Protein AF-A0A7X9F8E3-F1 (afdb_monomer_lite)

Foldseek 3Di:
DEFAWAAFFCDQPPHGQWDQAFPPPRDIHGHHCLQTESEEDEQDEFEAAKDDDPVDPPGMTWQYEYHQHHQNYHAEQYEYEQINEENYEYGAHAHEHENYEYEAYQAEPYEYEGLYAYEYEHYEYDHAQEHYDPVAHEPYDYAYYPQLDPGPPGAAYEYEDYEYHDHAPAPPGRGDPRHAEHEEAESVHQYEYYQYEDEGGQEYYEQDPPHHPSLVCVVVVSHYYYNYHYYHYVYHYDYHPNPDCPDD

Secondary structure (DSSP, 8-state):
-EEE--S--S-BBTBTTBEE-TTTT--EE--S-TT----EEEEEEEES--EE-TTSTT-EE-SEEEEEE-TTSEEEEEEEES-SS-SEEEEEE---EEEEEEES-SS-SEEEETT---EEEEEEEE--TT---TT---SEEE-S-TT---PSSP---EEEEEEEE-S-SSTT----TT--EEEEE-TT---EEES-EEES-SEEEEE--SSSSHHHHHHTTSS-EES-EEES-SEEEE-TT-S-----

Sequence (248 aa):
MVICGNAPTNKHDNGAGVGIAEGGIGSVYGGNNPSDNSGILQYVRIEFPGIPLTATANSEINGLTLYSVGSATTIDHIQVSYSGDDSFEWFGGNVNAKYLVAFRGWDDDFDTDNGFTGKVQFFVSLRDPAIADQSQSNGFESDNDADGSTLTPVTAPIFCNGTIMGPLVNPSTTINSLYRRAIHIRRGSRLSVYNSLFAGWPVGLDIDGQKGDSPFQATANELQIENCVVAGMTTNFSTAYMTDAEAW

Structure (mmCIF, N/CA/C/O backbone):
data_AF-A0A7X9F8E3-F1
#
_entry.id   AF-A0A7X9F8E3-F1
#
loop_
_atom_site.group_PDB
_atom_site.id
_atom_site.type_symbol
_atom_site.label_atom_id
_atom_site.label_alt_id
_atom_site.label_comp_id
_atom_site.label_asym_id
_atom_site.label_entity_id
_atom_site.label_seq_id
_atom_site.pdbx_PDB_ins_code
_atom_site.Cartn_x
_atom_site.Cartn_y
_atom_site.Cartn_z
_atom_site.occupancy
_atom_site.B_iso_or_equiv
_atom_site.auth_seq_id
_atom_site.auth_comp_id
_atom_site.auth_asym_id
_atom_site.auth_atom_id
_atom_site.pdbx_PDB_model_num
ATOM 1 N N . MET A 1 1 ? 7.437 -10.912 2.872 1.00 92.12 1 MET A N 1
ATOM 2 C CA . MET A 1 1 ? 7.757 -11.497 1.543 1.00 92.12 1 MET A CA 1
ATOM 3 C C . MET A 1 1 ? 8.032 -10.349 0.606 1.00 92.12 1 MET A C 1
ATOM 5 O O . MET A 1 1 ? 7.265 -9.400 0.633 1.00 92.12 1 MET A O 1
ATOM 9 N N . VAL A 1 2 ? 9.092 -10.431 -0.198 1.00 96.25 2 VAL A N 1
ATOM 10 C CA . VAL A 1 2 ? 9.559 -9.287 -0.991 1.00 96.25 2 VAL A CA 1
ATOM 11 C C . VAL A 1 2 ? 9.695 -9.658 -2.459 1.00 96.25 2 VAL A C 1
ATOM 13 O O . VAL A 1 2 ? 10.225 -10.722 -2.783 1.00 96.25 2 VAL A O 1
ATOM 16 N N . ILE A 1 3 ? 9.216 -8.773 -3.331 1.00 98.00 3 ILE A N 1
ATOM 17 C CA . ILE A 1 3 ? 9.357 -8.874 -4.784 1.00 98.00 3 ILE A CA 1
ATOM 18 C C . ILE A 1 3 ? 9.970 -7.566 -5.290 1.00 98.00 3 ILE A C 1
ATOM 20 O O . ILE A 1 3 ? 9.411 -6.496 -5.064 1.00 98.00 3 ILE A O 1
ATOM 24 N N . CYS A 1 4 ? 11.106 -7.663 -5.981 1.00 98.12 4 CYS A N 1
ATOM 25 C CA . CYS A 1 4 ? 11.751 -6.537 -6.654 1.00 98.12 4 CYS A CA 1
ATOM 26 C C . CYS A 1 4 ? 11.570 -6.675 -8.168 1.00 98.12 4 CYS A C 1
ATOM 28 O O . CYS A 1 4 ? 11.917 -7.710 -8.741 1.00 98.12 4 CYS A O 1
ATOM 30 N N . GLY A 1 5 ? 11.034 -5.636 -8.799 1.00 98.31 5 GLY A N 1
ATOM 31 C CA . GLY A 1 5 ? 10.791 -5.553 -10.233 1.00 98.31 5 GLY A CA 1
ATOM 32 C C . GLY A 1 5 ? 11.545 -4.408 -10.910 1.00 98.31 5 GLY A C 1
ATOM 33 O O . GLY A 1 5 ? 12.358 -3.700 -10.309 1.00 98.31 5 GLY A O 1
ATOM 34 N N . ASN A 1 6 ? 11.258 -4.246 -12.200 1.00 98.44 6 ASN A N 1
ATOM 35 C CA . ASN A 1 6 ? 11.939 -3.316 -13.112 1.00 98.44 6 ASN A CA 1
ATOM 36 C C . ASN A 1 6 ? 11.027 -2.170 -13.615 1.00 98.44 6 ASN A C 1
ATOM 38 O O . ASN A 1 6 ? 11.299 -1.541 -14.645 1.00 98.44 6 ASN A O 1
ATOM 42 N N . ALA A 1 7 ? 9.909 -1.921 -12.929 1.00 98.75 7 ALA A N 1
ATOM 43 C CA . ALA A 1 7 ? 9.003 -0.822 -13.245 1.00 98.75 7 ALA A CA 1
ATOM 44 C C . ALA A 1 7 ? 9.483 0.522 -12.655 1.00 98.75 7 ALA A C 1
ATOM 46 O O . ALA A 1 7 ? 10.286 0.542 -11.719 1.00 98.75 7 ALA A O 1
ATOM 47 N N . PRO A 1 8 ? 9.008 1.663 -13.187 1.00 98.69 8 PRO A N 1
ATOM 48 C CA . PRO A 1 8 ? 9.447 2.982 -12.733 1.00 98.69 8 PRO A CA 1
ATOM 49 C C . PRO A 1 8 ? 9.175 3.263 -11.252 1.00 98.69 8 PRO A C 1
ATOM 51 O O . PRO A 1 8 ? 8.150 2.862 -10.714 1.00 98.69 8 PRO A O 1
ATOM 54 N N . THR A 1 9 ? 10.080 4.005 -10.624 1.00 98.75 9 THR A N 1
ATOM 55 C CA . THR A 1 9 ? 9.975 4.584 -9.275 1.00 98.75 9 THR A CA 1
ATOM 56 C C . THR A 1 9 ? 10.604 5.976 -9.313 1.00 98.75 9 THR A C 1
ATOM 58 O O . THR A 1 9 ? 11.417 6.252 -10.200 1.00 98.75 9 THR A O 1
ATOM 61 N N . ASN A 1 10 ? 10.239 6.861 -8.390 1.00 98.06 10 ASN A N 1
ATOM 62 C CA . ASN A 1 10 ? 10.931 8.142 -8.204 1.00 98.06 10 ASN A CA 1
ATOM 63 C C . ASN A 1 10 ? 12.100 8.058 -7.200 1.00 98.06 10 ASN A C 1
ATOM 65 O O . ASN A 1 10 ? 12.789 9.057 -6.962 1.00 98.06 10 ASN A O 1
ATOM 69 N N . LYS A 1 11 ? 12.367 6.864 -6.654 1.00 97.19 11 LYS A N 1
ATOM 70 C CA . LYS A 1 11 ? 13.511 6.601 -5.784 1.00 97.19 11 LYS A CA 1
ATOM 71 C C . LYS A 1 11 ? 14.828 6.846 -6.518 1.00 97.19 11 LYS A C 1
ATOM 73 O O . LYS A 1 11 ? 14.929 6.699 -7.739 1.00 97.19 11 LYS A O 1
ATOM 78 N N . HIS A 1 12 ? 15.844 7.247 -5.766 1.00 95.75 12 HIS A N 1
ATOM 79 C CA . HIS A 1 12 ? 17.123 7.667 -6.329 1.00 95.75 12 HIS A CA 1
ATOM 80 C C . HIS A 1 12 ? 18.311 7.363 -5.407 1.00 95.75 12 HIS A C 1
ATOM 82 O O . HIS A 1 12 ? 19.247 8.155 -5.297 1.00 95.75 12 HIS A O 1
ATOM 88 N N . ASP A 1 13 ? 18.292 6.194 -4.763 1.00 95.38 13 ASP A N 1
ATOM 89 C CA . ASP A 1 13 ? 19.360 5.755 -3.856 1.00 95.38 13 ASP A CA 1
ATOM 90 C C . ASP A 1 13 ? 20.652 5.410 -4.619 1.00 95.38 13 ASP A C 1
ATOM 92 O O . ASP A 1 13 ? 21.755 5.620 -4.117 1.00 95.38 13 ASP A O 1
ATOM 96 N N . ASN A 1 14 ? 20.527 4.898 -5.851 1.00 95.00 14 ASN A N 1
ATOM 97 C CA . ASN A 1 14 ? 21.656 4.517 -6.708 1.00 95.00 14 ASN A CA 1
ATOM 98 C C . ASN A 1 14 ? 21.510 5.083 -8.134 1.00 95.00 14 ASN A C 1
ATOM 100 O O . ASN A 1 14 ? 21.654 4.377 -9.134 1.00 95.00 14 ASN A O 1
ATOM 104 N N . GLY A 1 15 ? 21.200 6.378 -8.215 1.00 95.00 15 GLY A N 1
ATOM 105 C CA . GLY A 1 15 ? 20.888 7.077 -9.463 1.00 95.00 15 GLY A CA 1
ATOM 106 C C . GLY A 1 15 ? 19.383 7.207 -9.705 1.00 95.00 15 GLY A C 1
ATOM 107 O O . GLY A 1 15 ? 18.576 6.567 -9.043 1.00 95.00 15 GLY A O 1
ATOM 108 N N . ALA A 1 16 ? 18.996 8.079 -10.638 1.00 95.81 16 ALA A N 1
ATOM 109 C CA . ALA A 1 16 ? 17.591 8.411 -10.873 1.00 95.81 16 ALA A CA 1
ATOM 110 C C . ALA A 1 16 ? 16.759 7.180 -11.283 1.00 95.81 16 ALA A C 1
ATOM 112 O O . ALA A 1 16 ? 17.094 6.508 -12.260 1.00 95.81 16 ALA A O 1
ATOM 113 N N . GLY A 1 17 ? 15.664 6.926 -10.562 1.00 97.19 17 GLY A N 1
ATOM 114 C CA . GLY A 1 17 ? 14.753 5.805 -10.808 1.00 97.19 17 GLY A CA 1
ATOM 115 C C . GLY A 1 17 ? 15.272 4.449 -10.327 1.00 97.19 17 GLY A C 1
ATOM 116 O O . GLY A 1 17 ? 14.765 3.420 -10.773 1.00 97.19 17 GLY A O 1
ATOM 117 N N . VAL A 1 18 ? 16.290 4.441 -9.460 1.00 97.81 18 VAL A N 1
ATOM 118 C CA . VAL A 1 18 ? 16.922 3.232 -8.924 1.00 97.81 18 VAL A CA 1
ATOM 119 C C . VAL A 1 18 ? 16.944 3.300 -7.400 1.00 97.81 18 VAL A C 1
ATOM 121 O O . VAL A 1 18 ? 17.597 4.168 -6.813 1.00 97.81 18 VAL A O 1
ATOM 124 N N . GLY A 1 19 ? 16.245 2.363 -6.764 1.00 97.44 19 GLY A N 1
ATOM 125 C CA . GLY A 1 19 ? 16.193 2.217 -5.312 1.00 97.44 19 GLY A CA 1
ATOM 126 C C . GLY A 1 19 ? 16.984 1.012 -4.807 1.00 97.44 19 GLY A C 1
ATOM 127 O O . GLY A 1 19 ? 17.328 0.100 -5.567 1.00 97.44 19 GLY A O 1
ATOM 128 N N . ILE A 1 20 ? 17.270 1.010 -3.507 1.00 96.75 20 ILE A N 1
ATOM 129 C CA . ILE A 1 20 ? 17.846 -0.132 -2.790 1.00 96.75 20 ILE A CA 1
ATOM 130 C C . ILE A 1 20 ? 16.817 -0.594 -1.760 1.00 96.75 20 ILE A C 1
ATOM 132 O O . ILE A 1 20 ? 16.411 0.185 -0.905 1.00 96.75 20 ILE A O 1
ATOM 136 N N . ALA A 1 21 ? 16.377 -1.849 -1.859 1.00 95.12 21 ALA A N 1
ATOM 137 C CA . ALA A 1 21 ? 15.387 -2.415 -0.949 1.00 95.12 21 ALA A CA 1
ATOM 138 C C . ALA A 1 21 ? 15.910 -2.387 0.493 1.00 95.12 21 ALA A C 1
ATOM 140 O O . ALA A 1 21 ? 17.026 -2.855 0.767 1.00 95.12 21 ALA A O 1
ATOM 141 N N . GLU A 1 22 ? 15.097 -1.839 1.390 1.00 91.81 22 GLU A N 1
ATOM 142 C CA . GLU A 1 22 ? 15.418 -1.688 2.805 1.00 91.81 22 GLU A CA 1
ATOM 143 C C . GLU A 1 22 ? 15.237 -3.005 3.579 1.00 91.81 22 GLU A C 1
ATOM 145 O O . GLU A 1 22 ? 15.310 -4.089 2.992 1.00 91.81 22 GLU A O 1
ATOM 150 N N . GLY A 1 23 ? 15.168 -2.962 4.911 1.00 88.12 23 GLY A N 1
ATOM 151 C CA . GLY A 1 23 ? 15.067 -4.175 5.725 1.00 88.12 23 GLY A CA 1
ATOM 152 C C . GLY A 1 23 ? 16.300 -5.078 5.649 1.00 88.12 23 GLY A C 1
ATOM 153 O O . GLY A 1 23 ? 16.220 -6.283 5.883 1.00 88.12 23 GLY A O 1
ATOM 154 N N . GLY A 1 24 ? 17.464 -4.519 5.293 1.00 88.19 24 GLY A N 1
ATOM 155 C CA . GLY A 1 24 ? 18.711 -5.275 5.133 1.00 88.19 24 GLY A CA 1
ATOM 156 C C . GLY A 1 24 ? 18.739 -6.187 3.900 1.00 88.19 24 GLY A C 1
ATOM 157 O O . GLY A 1 24 ? 19.641 -7.018 3.780 1.00 88.19 24 GLY A O 1
ATOM 158 N N . ILE A 1 25 ? 17.779 -6.039 2.981 1.00 92.06 25 ILE A N 1
ATOM 159 C CA . ILE A 1 25 ? 17.652 -6.856 1.767 1.00 92.06 25 ILE A CA 1
ATOM 160 C C . ILE A 1 25 ? 18.701 -6.450 0.730 1.00 92.06 25 ILE A C 1
ATOM 162 O O . ILE A 1 25 ? 19.300 -7.311 0.083 1.00 92.06 25 ILE A O 1
ATOM 166 N N . GLY A 1 26 ? 18.917 -5.142 0.550 1.00 92.88 26 GLY A N 1
ATOM 167 C CA . GLY A 1 26 ? 19.978 -4.589 -0.296 1.00 92.88 26 GLY A CA 1
ATOM 168 C C . GLY A 1 26 ? 19.827 -4.872 -1.794 1.00 92.88 26 GLY A C 1
ATOM 169 O O . GLY A 1 26 ? 20.758 -4.628 -2.562 1.00 92.88 26 GLY A O 1
ATOM 170 N N . SER A 1 27 ? 18.681 -5.405 -2.225 1.00 95.75 27 SER A N 1
ATOM 171 C CA . SER A 1 27 ? 18.406 -5.674 -3.637 1.00 95.75 27 SER A CA 1
ATOM 172 C C . SER A 1 27 ? 18.128 -4.371 -4.375 1.00 95.75 27 SER A C 1
ATOM 174 O O . SER A 1 27 ? 17.365 -3.534 -3.902 1.00 95.75 27 SER A O 1
ATOM 176 N N . VAL A 1 28 ? 18.737 -4.202 -5.545 1.00 97.62 28 VAL A N 1
ATOM 177 C CA . VAL A 1 28 ? 18.465 -3.051 -6.411 1.00 97.62 28 VAL A CA 1
ATOM 178 C C . VAL A 1 28 ? 17.136 -3.270 -7.131 1.00 97.62 28 VAL A C 1
ATOM 180 O O . VAL A 1 28 ? 16.903 -4.350 -7.677 1.00 97.62 28 VAL A O 1
ATOM 183 N N . TYR A 1 29 ? 16.289 -2.245 -7.147 1.00 98.38 29 TYR A N 1
ATOM 184 C CA . TYR A 1 29 ? 15.006 -2.235 -7.846 1.00 98.38 29 TYR A CA 1
ATOM 185 C C . TYR A 1 29 ? 14.827 -0.942 -8.644 1.00 98.38 29 TYR A C 1
ATOM 187 O O . TYR A 1 29 ? 15.583 0.020 -8.481 1.00 98.38 29 TYR A O 1
ATOM 195 N N . GLY A 1 30 ? 13.802 -0.916 -9.492 1.00 98.06 30 GLY A N 1
ATOM 196 C CA . GLY A 1 30 ? 13.510 0.236 -10.336 1.00 98.06 30 GLY A CA 1
ATOM 197 C C . GLY A 1 30 ? 14.078 0.092 -11.739 1.00 98.06 30 GLY A C 1
ATOM 198 O O . GLY A 1 30 ? 14.979 -0.704 -12.005 1.00 98.06 30 GLY A O 1
ATOM 199 N N . GLY A 1 31 ? 13.488 0.840 -12.663 1.00 97.19 31 GLY A N 1
ATOM 200 C CA . GLY A 1 31 ? 13.832 0.781 -14.070 1.00 97.19 31 GLY A CA 1
ATOM 201 C C . GLY A 1 31 ? 12.816 1.496 -14.939 1.00 97.19 31 GLY A C 1
ATOM 202 O O . GLY A 1 31 ? 12.117 2.406 -14.503 1.00 97.19 31 GLY A O 1
ATOM 203 N N . ASN A 1 32 ? 12.743 1.104 -16.205 1.00 97.31 32 ASN A N 1
ATOM 204 C CA . ASN A 1 32 ? 11.928 1.781 -17.212 1.00 97.31 32 ASN A CA 1
ATOM 205 C C . ASN A 1 32 ? 10.885 0.868 -17.870 1.00 97.31 32 ASN A C 1
ATOM 207 O O . ASN A 1 32 ? 10.320 1.244 -18.898 1.00 97.31 32 ASN A O 1
ATOM 211 N N . ASN A 1 33 ? 10.622 -0.315 -17.304 1.00 98.50 33 ASN A N 1
ATOM 212 C CA . ASN A 1 33 ? 9.671 -1.275 -17.855 1.00 98.50 33 ASN A CA 1
ATOM 213 C C . ASN A 1 33 ? 8.366 -1.308 -17.033 1.00 98.50 33 ASN A C 1
ATOM 215 O O . ASN A 1 33 ? 8.216 -2.159 -16.157 1.00 98.50 33 ASN A O 1
ATOM 219 N N . PRO A 1 34 ? 7.369 -0.452 -17.327 1.00 98.62 34 PRO A N 1
ATOM 220 C CA . PRO A 1 34 ? 6.069 -0.493 -16.645 1.00 98.62 34 PRO A CA 1
ATOM 221 C C . PRO A 1 34 ? 5.285 -1.796 -16.896 1.00 98.62 34 PRO A C 1
ATOM 223 O O . PRO A 1 34 ? 4.278 -2.058 -16.238 1.00 98.62 34 PRO A O 1
ATOM 226 N N . SER A 1 35 ? 5.710 -2.616 -17.859 1.00 98.62 35 SER A N 1
ATOM 227 C CA . SER A 1 35 ? 5.170 -3.951 -18.136 1.00 98.62 35 SER A CA 1
ATOM 228 C C . SER A 1 35 ? 6.078 -5.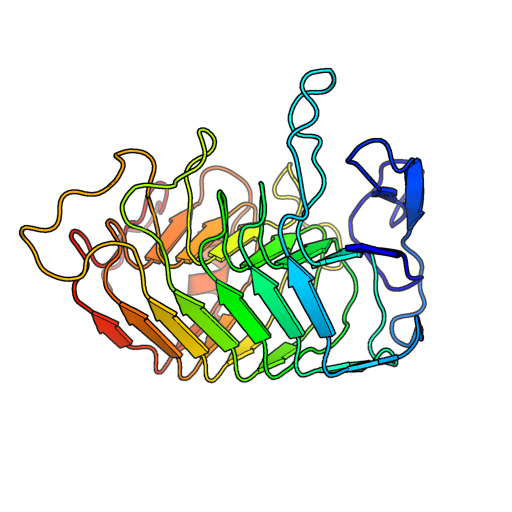073 -17.623 1.00 98.62 35 SER A C 1
ATOM 230 O O . SER A 1 35 ? 6.023 -6.187 -18.140 1.00 98.62 35 SER A O 1
ATOM 232 N N . ASP A 1 36 ? 6.936 -4.793 -16.636 1.00 98.62 36 ASP A N 1
ATOM 233 C CA . ASP A 1 36 ? 7.714 -5.832 -15.965 1.00 98.62 36 ASP A CA 1
ATOM 234 C C . ASP A 1 36 ? 6.793 -6.930 -15.410 1.00 98.62 36 ASP A C 1
ATOM 236 O O . ASP A 1 36 ? 5.703 -6.653 -14.898 1.00 98.62 36 ASP A O 1
ATOM 240 N N . ASN A 1 37 ? 7.221 -8.181 -15.567 1.00 98.50 37 ASN A N 1
ATOM 241 C CA . ASN A 1 37 ? 6.501 -9.351 -15.085 1.00 98.50 37 ASN A CA 1
ATOM 242 C C . ASN A 1 37 ? 7.374 -10.072 -14.063 1.00 98.50 37 ASN A C 1
ATOM 244 O O . ASN A 1 37 ? 8.237 -10.875 -14.419 1.00 98.50 37 ASN A O 1
ATOM 248 N N . SER A 1 38 ? 7.110 -9.800 -12.792 1.00 98.19 38 SER A N 1
ATOM 249 C CA . SER A 1 38 ? 7.791 -10.415 -11.658 1.00 98.19 38 SER A CA 1
ATOM 250 C C . SER A 1 38 ? 7.139 -11.744 -11.232 1.00 98.19 38 SER A C 1
ATOM 252 O O . SER A 1 38 ? 7.519 -12.323 -10.217 1.00 98.19 38 SER A O 1
ATOM 254 N N . GLY A 1 39 ? 6.172 -12.255 -12.008 1.00 98.44 39 GLY A N 1
ATOM 255 C CA . GLY A 1 39 ? 5.538 -13.558 -11.820 1.00 98.44 39 GLY A CA 1
ATOM 256 C C . GLY A 1 39 ? 4.061 -13.501 -11.424 1.00 98.44 39 GLY A C 1
ATOM 257 O O . GLY A 1 39 ? 3.327 -12.555 -11.717 1.00 98.44 39 GLY A O 1
ATOM 258 N N . ILE A 1 40 ? 3.609 -14.580 -10.786 1.00 98.69 40 ILE A N 1
ATOM 259 C CA . ILE A 1 40 ? 2.231 -14.759 -10.323 1.00 98.69 40 ILE A CA 1
ATOM 260 C C . ILE A 1 40 ? 2.274 -15.139 -8.850 1.00 98.69 40 ILE A C 1
ATOM 262 O O . ILE A 1 40 ? 2.872 -16.150 -8.482 1.00 98.69 40 ILE A O 1
ATOM 266 N N . LEU A 1 41 ? 1.585 -14.356 -8.030 1.00 98.56 41 LEU A N 1
ATOM 267 C CA . LEU A 1 41 ? 1.306 -14.656 -6.641 1.00 98.56 41 LEU A CA 1
ATOM 268 C C . LEU A 1 41 ? -0.211 -14.702 -6.471 1.00 98.56 41 LEU A C 1
ATOM 270 O O . LEU A 1 41 ? -0.882 -13.672 -6.568 1.00 98.56 41 LEU A O 1
ATOM 274 N N . GLN A 1 42 ? -0.747 -15.905 -6.261 1.00 98.50 42 GLN A N 1
ATOM 275 C CA . GLN A 1 42 ? -2.184 -16.097 -6.130 1.00 98.50 42 GLN A CA 1
ATOM 276 C C . GLN A 1 42 ? -2.543 -17.111 -5.045 1.00 98.50 42 GLN A C 1
ATOM 278 O O . GLN A 1 42 ? -1.903 -18.158 -4.962 1.00 98.50 42 GLN A O 1
ATOM 283 N N . TYR A 1 43 ? -3.572 -16.816 -4.244 1.00 98.50 43 TYR A N 1
ATOM 284 C CA . TYR A 1 43 ? -4.044 -17.673 -3.144 1.00 98.50 43 TYR A CA 1
ATOM 285 C C . TYR A 1 43 ? -2.955 -17.965 -2.102 1.00 98.50 43 TYR A C 1
ATOM 287 O O . TYR A 1 43 ? -2.697 -19.117 -1.748 1.00 98.50 43 TYR A O 1
ATOM 295 N N . VAL A 1 44 ? -2.308 -16.910 -1.605 1.00 98.62 44 VAL A N 1
ATOM 296 C CA . VAL A 1 44 ? -1.203 -17.018 -0.642 1.00 98.62 44 VAL A CA 1
ATOM 297 C C . VAL A 1 44 ? -1.578 -16.371 0.685 1.00 98.62 44 VAL A C 1
ATOM 299 O O . VAL A 1 44 ? -2.128 -15.272 0.724 1.00 98.62 44 VAL A O 1
ATOM 302 N N . ARG A 1 45 ? -1.232 -17.053 1.781 1.00 98.44 45 ARG A N 1
ATOM 303 C CA . ARG A 1 45 ? -1.284 -16.509 3.138 1.00 98.44 45 ARG A CA 1
ATOM 304 C C . ARG A 1 45 ? 0.136 -16.263 3.643 1.00 98.44 45 ARG A C 1
ATOM 306 O O . ARG A 1 45 ? 0.964 -17.170 3.610 1.00 98.44 45 ARG A O 1
ATOM 313 N N . ILE A 1 46 ? 0.394 -15.051 4.112 1.00 98.56 46 ILE A N 1
ATOM 314 C CA . ILE A 1 46 ? 1.664 -14.599 4.676 1.00 98.56 46 ILE A CA 1
ATOM 315 C C . ILE A 1 46 ? 1.387 -14.288 6.148 1.00 98.56 46 ILE A C 1
ATOM 317 O O . ILE A 1 46 ? 0.607 -13.389 6.447 1.00 98.56 46 ILE A O 1
ATOM 321 N N . GLU A 1 47 ? 1.968 -15.053 7.070 1.00 97.75 47 GLU A N 1
ATOM 322 C CA . GLU A 1 47 ? 1.699 -14.908 8.508 1.00 97.75 47 GLU A CA 1
ATOM 323 C C . GLU A 1 47 ? 2.969 -14.660 9.295 1.00 97.75 47 GLU A C 1
ATOM 325 O O . GLU A 1 47 ? 4.001 -15.269 9.009 1.00 97.75 47 GLU A O 1
ATOM 330 N N . PHE A 1 48 ? 2.858 -13.787 10.296 1.00 96.25 48 PHE A N 1
ATOM 331 C CA . PHE A 1 48 ? 3.982 -13.341 11.113 1.00 96.25 48 PHE A CA 1
ATOM 332 C C . PHE A 1 48 ? 5.177 -12.811 10.287 1.00 96.25 48 PHE A C 1
ATOM 334 O O . PHE A 1 48 ? 6.321 -13.109 10.646 1.00 96.25 48 PHE A O 1
ATOM 341 N N . PRO A 1 49 ? 4.963 -12.101 9.151 1.00 95.38 49 PRO A N 1
ATOM 342 C CA . PRO A 1 49 ? 6.061 -11.443 8.461 1.00 95.38 49 PRO A CA 1
ATOM 343 C C . PRO A 1 49 ? 6.474 -10.176 9.213 1.00 95.38 49 PRO A C 1
ATOM 345 O O . PRO A 1 49 ? 5.765 -9.721 10.099 1.00 95.38 49 PRO A O 1
ATOM 348 N N . GLY A 1 50 ? 7.579 -9.590 8.780 1.00 88.62 50 GLY A N 1
ATOM 349 C CA . GLY A 1 50 ? 7.952 -8.226 9.107 1.00 88.62 50 GLY A CA 1
ATOM 350 C C . GLY A 1 50 ? 8.529 -7.984 10.498 1.00 88.62 50 GLY A C 1
ATOM 351 O O . GLY A 1 50 ? 8.214 -8.686 11.462 1.00 88.62 50 GLY A O 1
ATOM 352 N N . ILE A 1 51 ? 9.474 -7.046 10.554 1.00 85.38 51 ILE A N 1
ATOM 353 C CA . ILE A 1 51 ? 10.143 -6.596 11.777 1.00 85.38 51 ILE A CA 1
ATOM 354 C C . ILE A 1 51 ? 10.899 -5.281 11.505 1.00 85.38 51 ILE A C 1
ATOM 356 O O . ILE A 1 51 ? 11.657 -5.226 10.527 1.00 85.38 51 ILE A O 1
ATOM 360 N N . PRO A 1 52 ? 10.813 -4.278 12.396 1.00 79.00 52 PRO A N 1
ATOM 361 C CA . PRO A 1 52 ? 11.671 -3.101 12.323 1.00 79.00 52 PRO A CA 1
ATOM 362 C C . PRO A 1 52 ? 13.130 -3.489 12.578 1.00 79.00 52 PRO A C 1
ATOM 364 O O . PRO A 1 52 ? 13.457 -4.194 13.548 1.00 79.00 52 PRO A O 1
ATOM 367 N N . LEU A 1 53 ? 14.059 -2.996 11.756 1.00 78.00 53 LEU A N 1
ATOM 368 C CA . LEU A 1 53 ? 15.480 -3.200 12.015 1.00 78.00 53 LEU A CA 1
ATOM 369 C C . LEU A 1 53 ? 16.000 -2.179 13.021 1.00 78.00 53 LEU A C 1
ATOM 371 O O . LEU A 1 53 ? 16.328 -1.042 12.707 1.00 78.00 53 LEU A O 1
ATOM 375 N N . THR A 1 54 ? 16.231 -2.636 14.248 1.00 72.94 54 THR A N 1
ATOM 376 C CA . THR A 1 54 ? 16.737 -1.789 15.345 1.00 72.94 54 THR A CA 1
ATOM 377 C C . THR A 1 54 ? 18.125 -1.171 15.105 1.00 72.94 54 THR A C 1
ATOM 379 O O . THR A 1 54 ? 18.536 -0.275 15.842 1.00 72.94 54 THR A O 1
ATOM 382 N N . ALA A 1 55 ? 18.861 -1.631 14.088 1.00 77.00 55 ALA A N 1
ATOM 383 C CA . ALA A 1 55 ? 20.192 -1.135 13.741 1.00 77.00 55 ALA A CA 1
ATOM 384 C C . ALA A 1 55 ? 20.188 -0.007 12.692 1.00 77.00 55 ALA A C 1
ATOM 386 O O . ALA A 1 55 ? 21.231 0.605 12.459 1.00 77.00 55 ALA A O 1
ATOM 387 N N . THR A 1 56 ? 19.066 0.266 12.023 1.00 74.75 56 THR A N 1
ATOM 388 C CA . THR A 1 56 ? 18.955 1.318 11.002 1.00 74.75 56 THR A CA 1
ATOM 389 C C . THR A 1 56 ? 17.591 1.975 11.138 1.00 74.75 56 THR A C 1
ATOM 391 O O . THR A 1 56 ? 16.576 1.316 10.986 1.00 74.75 56 THR A O 1
ATOM 394 N N . ALA A 1 57 ? 17.574 3.264 11.477 1.00 72.56 57 ALA A N 1
ATOM 395 C CA . ALA A 1 57 ? 16.323 3.996 11.651 1.00 72.56 57 ALA A CA 1
ATOM 396 C C . ALA A 1 57 ? 15.519 4.017 10.342 1.00 72.56 57 ALA A C 1
ATOM 398 O O . ALA A 1 57 ? 16.116 4.266 9.294 1.00 72.56 57 ALA A O 1
ATOM 399 N N . ASN A 1 58 ? 14.200 3.813 10.442 1.00 71.62 58 ASN A N 1
ATOM 400 C CA . ASN A 1 58 ? 13.262 3.755 9.313 1.00 71.62 58 ASN A CA 1
ATOM 401 C C . ASN A 1 58 ? 13.724 2.736 8.259 1.00 71.62 58 ASN A C 1
ATOM 403 O O . ASN A 1 58 ? 13.994 3.090 7.115 1.00 71.62 58 ASN A O 1
ATOM 407 N N . SER A 1 59 ? 13.998 1.509 8.698 1.00 79.44 59 SER A N 1
ATOM 408 C CA . SER A 1 59 ? 14.405 0.434 7.803 1.00 79.44 59 SER A CA 1
ATOM 409 C C . SER A 1 59 ? 13.830 -0.868 8.297 1.00 79.44 59 SER A C 1
ATOM 411 O O . SER A 1 59 ? 14.170 -1.338 9.388 1.00 79.44 59 SER A O 1
ATOM 413 N N . GLU A 1 60 ? 12.946 -1.440 7.503 1.00 85.31 60 GLU A N 1
ATOM 414 C CA . GLU A 1 60 ? 12.024 -2.434 8.021 1.00 85.31 60 GLU A CA 1
ATOM 415 C C . GLU A 1 60 ? 11.755 -3.513 6.972 1.00 85.31 60 GLU A C 1
ATOM 417 O O . GLU A 1 60 ? 12.150 -3.418 5.806 1.00 85.31 60 GLU A O 1
ATOM 422 N N . ILE A 1 61 ? 11.176 -4.626 7.408 1.00 87.94 61 ILE A N 1
ATOM 423 C CA . ILE A 1 61 ? 10.629 -5.620 6.487 1.00 87.94 61 ILE A CA 1
ATOM 424 C C . ILE A 1 61 ? 9.128 -5.626 6.712 1.00 87.94 61 ILE A C 1
ATOM 426 O O . ILE A 1 61 ? 8.697 -5.828 7.841 1.00 87.94 61 ILE A O 1
ATOM 430 N N . ASN A 1 62 ? 8.374 -5.553 5.620 1.00 94.56 62 ASN A N 1
ATOM 431 C CA . ASN A 1 62 ? 6.918 -5.544 5.641 1.00 94.56 62 ASN A CA 1
ATOM 432 C C . ASN A 1 62 ? 6.294 -6.913 5.330 1.00 94.56 62 ASN A C 1
ATOM 434 O O . ASN A 1 62 ? 6.969 -7.938 5.119 1.00 94.56 62 ASN A O 1
ATOM 438 N N . GLY A 1 63 ? 4.963 -6.944 5.316 1.00 97.25 63 GLY A N 1
ATOM 439 C CA . GLY A 1 63 ? 4.157 -8.117 5.017 1.00 97.25 63 GLY A CA 1
ATOM 440 C C . GLY A 1 63 ? 4.353 -8.621 3.590 1.00 97.25 63 GLY A C 1
ATOM 441 O O . GLY A 1 63 ? 5.149 -9.537 3.343 1.00 97.25 63 GLY A O 1
ATOM 442 N N . LEU A 1 64 ? 3.612 -8.061 2.638 1.00 98.50 64 LEU A N 1
ATOM 443 C CA . LEU A 1 64 ? 3.922 -8.174 1.213 1.00 98.50 64 LEU A CA 1
ATOM 444 C C . LEU A 1 64 ? 4.514 -6.853 0.721 1.00 98.50 64 LEU A C 1
ATOM 446 O O . LEU A 1 64 ? 3.775 -5.900 0.496 1.00 98.50 64 LEU A O 1
ATOM 450 N N . THR A 1 65 ? 5.826 -6.847 0.498 1.00 97.94 65 THR A N 1
ATOM 451 C CA . THR A 1 65 ? 6.563 -5.680 0.007 1.00 97.94 65 THR A CA 1
ATOM 452 C C . THR A 1 65 ? 6.813 -5.794 -1.491 1.00 97.94 65 THR A C 1
ATOM 454 O O . THR A 1 65 ? 7.366 -6.794 -1.974 1.00 97.94 65 THR A O 1
ATOM 457 N N . LEU A 1 66 ? 6.418 -4.766 -2.234 1.00 98.62 66 LEU A N 1
ATOM 458 C CA . LEU A 1 66 ? 6.461 -4.728 -3.691 1.00 98.62 66 LEU A CA 1
ATOM 459 C C . LEU A 1 66 ? 7.301 -3.533 -4.144 1.00 98.62 66 LEU A C 1
ATOM 461 O O . LEU A 1 66 ? 6.821 -2.408 -4.219 1.00 98.62 66 LEU A O 1
ATOM 465 N N . TYR A 1 67 ? 8.556 -3.794 -4.493 1.00 98.56 67 TYR A N 1
ATOM 466 C CA . TYR A 1 67 ? 9.481 -2.784 -4.996 1.00 98.56 67 TYR A CA 1
ATOM 467 C C . TYR A 1 67 ? 9.452 -2.747 -6.523 1.00 98.56 67 TYR A C 1
ATOM 469 O O . TYR A 1 67 ? 9.889 -3.701 -7.166 1.00 98.56 67 TYR A O 1
ATOM 477 N N . SER A 1 68 ? 8.973 -1.657 -7.127 1.00 98.69 68 SER A N 1
ATOM 478 C CA . SER A 1 68 ? 8.971 -1.445 -8.583 1.00 98.69 68 SER A CA 1
ATOM 479 C C . SER A 1 68 ? 8.386 -2.607 -9.392 1.00 98.69 68 SER A C 1
ATOM 481 O O . SER A 1 68 ? 8.881 -2.962 -10.463 1.00 98.69 68 SER A O 1
ATOM 483 N N . VAL A 1 69 ? 7.316 -3.222 -8.895 1.00 98.88 69 VAL A N 1
ATOM 484 C CA . VAL A 1 69 ? 6.673 -4.358 -9.567 1.00 98.88 69 VAL A CA 1
ATOM 485 C C . VAL A 1 69 ? 5.794 -3.858 -10.716 1.00 98.88 69 VAL A C 1
ATOM 487 O O . VAL A 1 69 ? 5.000 -2.924 -10.557 1.00 98.88 69 VAL A O 1
ATOM 490 N N . GLY A 1 70 ? 5.957 -4.462 -11.895 1.00 98.88 70 GLY A N 1
ATOM 491 C CA . GLY A 1 70 ? 5.285 -4.029 -13.120 1.00 98.88 70 GLY A CA 1
ATOM 492 C C . GLY A 1 70 ? 3.882 -4.595 -13.319 1.00 98.88 70 GLY A C 1
ATOM 493 O O . GLY A 1 70 ? 3.496 -5.621 -12.753 1.00 98.88 70 GLY A O 1
ATOM 494 N N . SER A 1 71 ? 3.122 -3.930 -14.190 1.00 98.88 71 SER A N 1
ATOM 495 C CA . SER A 1 71 ? 1.708 -4.228 -14.479 1.00 98.88 71 SER A CA 1
ATOM 496 C C . SER A 1 71 ? 1.426 -5.593 -15.121 1.00 98.88 71 SER A C 1
ATOM 498 O O . SER A 1 71 ? 0.269 -6.011 -15.152 1.00 98.88 71 SER A O 1
ATOM 500 N N . ALA A 1 72 ? 2.448 -6.296 -15.622 1.00 98.81 72 ALA A N 1
ATOM 501 C CA . ALA A 1 72 ? 2.295 -7.648 -16.164 1.00 98.81 72 ALA A CA 1
ATOM 502 C C . ALA A 1 72 ? 2.375 -8.745 -15.080 1.00 98.81 72 ALA A C 1
ATOM 504 O O . ALA A 1 72 ? 2.125 -9.915 -15.375 1.00 98.81 72 ALA A O 1
ATOM 505 N N . THR A 1 73 ? 2.699 -8.373 -13.839 1.00 98.94 73 THR A N 1
ATOM 506 C CA . THR A 1 73 ? 2.706 -9.257 -12.664 1.00 98.94 73 THR A CA 1
ATOM 507 C C . THR A 1 73 ? 1.282 -9.486 -12.158 1.00 98.94 73 THR A C 1
ATOM 509 O O . THR A 1 73 ? 0.458 -8.572 -12.162 1.00 98.94 73 THR A O 1
ATOM 512 N N . THR A 1 74 ? 0.976 -10.696 -11.685 1.00 98.88 74 THR A N 1
ATOM 513 C CA . THR A 1 74 ? -0.321 -11.006 -11.057 1.00 98.88 74 THR A CA 1
ATOM 514 C C . THR A 1 74 ? -0.187 -11.060 -9.538 1.00 98.88 74 THR A C 1
ATOM 516 O O . THR A 1 74 ? 0.531 -11.919 -9.034 1.00 98.88 74 THR A O 1
ATOM 519 N N . ILE A 1 75 ? -0.919 -10.195 -8.827 1.00 98.88 75 ILE A N 1
ATOM 520 C CA . ILE A 1 75 ? -1.070 -10.209 -7.363 1.00 98.88 75 ILE A CA 1
ATOM 521 C C . ILE A 1 75 ? -2.562 -10.331 -7.034 1.00 98.88 75 ILE A C 1
ATOM 523 O O . ILE A 1 75 ? -3.344 -9.423 -7.325 1.00 98.88 75 ILE A O 1
ATOM 527 N N . ASP A 1 76 ? -2.989 -11.472 -6.496 1.00 98.81 76 ASP A N 1
ATOM 528 C CA . ASP A 1 76 ? -4.418 -11.800 -6.442 1.00 98.81 76 ASP A CA 1
ATOM 529 C C . ASP A 1 76 ? -4.755 -12.784 -5.294 1.00 98.81 76 ASP A C 1
ATOM 531 O O . ASP A 1 76 ? -4.065 -13.776 -5.111 1.00 98.81 76 ASP A O 1
ATOM 535 N N . HIS A 1 77 ? -5.805 -12.557 -4.501 1.00 98.88 77 HIS A N 1
ATOM 536 C CA . HIS A 1 77 ? -6.173 -13.408 -3.348 1.00 98.88 77 HIS A CA 1
ATOM 537 C C . HIS A 1 77 ? -5.019 -13.605 -2.351 1.00 98.88 77 HIS A C 1
ATOM 539 O O . HIS A 1 77 ? -4.550 -14.727 -2.128 1.00 98.88 77 HIS A O 1
ATOM 545 N N . ILE A 1 78 ? -4.556 -12.510 -1.750 1.00 98.88 78 ILE A N 1
ATOM 546 C CA . ILE A 1 78 ? -3.470 -12.532 -0.766 1.00 98.88 78 ILE A CA 1
ATOM 547 C C . ILE A 1 78 ? -4.007 -12.143 0.603 1.00 98.88 78 ILE A C 1
ATOM 549 O O . ILE A 1 78 ? -4.683 -11.128 0.749 1.00 98.88 78 ILE A O 1
ATOM 553 N N . GLN A 1 79 ? -3.659 -12.926 1.617 1.00 98.88 79 GLN A N 1
ATOM 554 C CA . GLN A 1 79 ? -3.884 -12.565 3.009 1.00 98.88 79 GLN A CA 1
ATOM 555 C C . GLN A 1 79 ? -2.547 -12.354 3.708 1.00 98.88 79 GLN A C 1
ATOM 557 O O . GLN A 1 79 ? -1.707 -13.251 3.720 1.00 98.88 79 GLN A O 1
ATOM 562 N N . VAL A 1 80 ? -2.391 -11.201 4.346 1.00 98.88 80 VAL A N 1
ATOM 563 C CA . VAL A 1 80 ? -1.309 -10.913 5.282 1.00 98.88 80 VAL A CA 1
ATOM 564 C C . VAL A 1 80 ? -1.898 -10.884 6.687 1.00 98.88 80 VAL A C 1
ATOM 566 O O . VAL A 1 80 ? -2.967 -10.315 6.919 1.00 98.88 80 VAL A O 1
ATOM 569 N N . SER A 1 81 ? -1.261 -11.564 7.635 1.00 98.44 81 SER A N 1
ATOM 570 C CA . SER A 1 81 ? -1.728 -11.606 9.020 1.00 98.44 81 SER A CA 1
ATOM 571 C C . SER A 1 81 ? -0.590 -11.481 10.011 1.00 98.44 81 SER A C 1
ATOM 573 O O . SER A 1 81 ? 0.454 -12.108 9.836 1.00 98.44 81 SER A O 1
ATOM 575 N N . TYR A 1 82 ? -0.829 -10.727 11.083 1.00 97.25 82 TYR A N 1
ATOM 576 C CA . TYR A 1 82 ? 0.137 -10.558 12.171 1.00 97.25 82 TYR A CA 1
ATOM 577 C C . TYR A 1 82 ? 1.483 -10.008 11.684 1.00 97.25 82 TYR A C 1
ATOM 579 O O . TYR A 1 82 ? 2.525 -10.443 12.170 1.00 97.25 82 TYR A O 1
ATOM 587 N N . SER A 1 83 ? 1.456 -9.117 10.686 1.00 96.88 83 SER A N 1
ATOM 588 C CA . SER A 1 83 ? 2.665 -8.431 10.228 1.00 96.88 83 SER A CA 1
ATOM 589 C C . SER A 1 83 ? 3.253 -7.634 11.387 1.00 96.88 83 SER A C 1
ATOM 591 O O . SER A 1 83 ? 2.513 -6.939 12.078 1.00 96.88 83 SER A O 1
ATOM 593 N N . GLY A 1 84 ? 4.551 -7.777 11.629 1.00 94.94 84 GLY A N 1
ATOM 594 C CA . GLY A 1 84 ? 5.328 -6.988 12.580 1.00 94.94 84 GLY A CA 1
ATOM 595 C C . GLY A 1 84 ? 5.776 -5.651 12.002 1.00 94.94 84 GLY A C 1
ATOM 596 O O . GLY A 1 84 ? 6.796 -5.147 12.450 1.00 94.94 84 GLY A O 1
ATOM 597 N N . ASP A 1 85 ? 5.057 -5.171 10.993 1.00 94.31 85 ASP A N 1
ATOM 598 C CA . ASP A 1 85 ? 5.158 -3.877 10.323 1.00 94.31 85 ASP A CA 1
ATOM 599 C C . ASP A 1 85 ? 3.912 -3.749 9.406 1.00 94.31 85 ASP A C 1
ATOM 601 O O . ASP A 1 85 ? 2.899 -4.423 9.680 1.00 94.31 85 ASP A O 1
ATOM 605 N N . ASP A 1 86 ? 3.957 -3.000 8.307 1.00 97.12 86 ASP A N 1
ATOM 606 C CA . ASP A 1 86 ? 2.856 -2.876 7.352 1.00 97.12 86 ASP A CA 1
ATOM 607 C C . ASP A 1 86 ? 2.412 -4.215 6.775 1.00 97.12 86 ASP A C 1
ATOM 609 O O . ASP A 1 86 ? 3.185 -5.159 6.551 1.00 97.12 86 ASP A O 1
ATOM 613 N N . SER A 1 87 ? 1.116 -4.329 6.493 1.00 98.31 87 SER A N 1
ATOM 614 C CA . SER A 1 87 ? 0.573 -5.540 5.877 1.00 98.31 87 SER A CA 1
ATOM 615 C C . SER A 1 87 ? 0.901 -5.610 4.384 1.00 98.31 87 SER A C 1
ATOM 617 O O . SER A 1 87 ? 1.378 -6.642 3.901 1.00 98.31 87 SER A O 1
ATOM 619 N N . PHE A 1 88 ? 0.665 -4.530 3.648 1.00 98.75 88 PHE A N 1
ATOM 620 C CA . PHE A 1 88 ? 1.001 -4.417 2.234 1.00 98.75 88 PHE A CA 1
ATOM 621 C C . PHE A 1 88 ? 1.673 -3.084 1.980 1.00 98.75 88 PHE A C 1
ATOM 623 O O . PHE A 1 88 ? 1.124 -2.057 2.360 1.00 98.75 88 PHE A O 1
ATOM 630 N N . GLU A 1 89 ? 2.786 -3.116 1.263 1.00 98.25 89 GLU A N 1
ATOM 631 C CA . GLU A 1 89 ? 3.547 -1.910 0.983 1.00 98.25 89 GLU A CA 1
ATOM 632 C C . GLU A 1 89 ? 4.085 -1.928 -0.446 1.00 98.25 89 GLU A C 1
ATOM 634 O O . GLU A 1 89 ? 4.662 -2.922 -0.919 1.00 98.25 89 GLU A O 1
ATOM 639 N N . TRP A 1 90 ? 3.876 -0.819 -1.150 1.00 98.75 90 TRP A N 1
ATOM 640 C CA . TRP A 1 90 ? 4.341 -0.621 -2.516 1.00 98.75 90 TRP A CA 1
ATOM 641 C C . TRP A 1 90 ? 5.348 0.516 -2.581 1.00 98.75 90 TRP A C 1
ATOM 643 O O . TRP A 1 90 ? 4.996 1.667 -2.361 1.00 98.75 90 TRP A O 1
ATOM 653 N N . PHE A 1 91 ? 6.556 0.211 -3.041 1.00 98.44 91 PHE A N 1
ATOM 654 C CA . PHE A 1 91 ? 7.580 1.202 -3.341 1.00 98.44 91 PHE A CA 1
ATOM 655 C C . PHE A 1 91 ? 7.740 1.343 -4.851 1.00 98.44 91 PHE A C 1
ATOM 657 O O . PHE A 1 91 ? 8.446 0.562 -5.498 1.00 98.44 91 PHE A O 1
ATOM 664 N N . GLY A 1 92 ? 7.088 2.342 -5.440 1.00 98.50 92 GLY A N 1
ATOM 665 C CA . GLY A 1 92 ? 7.080 2.527 -6.885 1.00 98.50 92 GLY A CA 1
ATOM 666 C C . GLY A 1 92 ? 6.397 1.387 -7.648 1.00 98.50 92 GLY A C 1
ATOM 667 O O . GLY A 1 92 ? 5.762 0.488 -7.098 1.00 98.50 92 GLY A O 1
ATOM 668 N N . GLY A 1 93 ? 6.526 1.416 -8.971 1.00 98.88 93 GLY A N 1
ATOM 669 C CA . GLY A 1 93 ? 5.897 0.458 -9.870 1.00 98.88 93 GLY A CA 1
ATOM 670 C C . GLY A 1 93 ? 4.426 0.756 -10.152 1.00 98.88 93 GLY A C 1
ATOM 671 O O . GLY A 1 93 ? 3.885 1.820 -9.849 1.00 98.88 93 GLY A O 1
ATOM 672 N N . ASN A 1 94 ? 3.779 -0.189 -10.823 1.00 98.88 94 ASN A N 1
ATOM 673 C CA . ASN A 1 94 ? 2.424 -0.024 -11.352 1.00 98.88 94 ASN A CA 1
ATOM 674 C C . ASN A 1 94 ? 1.669 -1.360 -11.455 1.00 98.88 94 ASN A C 1
ATOM 676 O O . ASN A 1 94 ? 0.792 -1.530 -12.307 1.00 98.88 94 ASN A O 1
ATOM 680 N N . VAL A 1 95 ? 2.028 -2.328 -10.609 1.00 98.94 95 VAL A N 1
ATOM 681 C CA . VAL A 1 95 ? 1.303 -3.594 -10.479 1.00 98.94 95 VAL A CA 1
ATOM 682 C C . VAL A 1 95 ? -0.129 -3.356 -10.007 1.00 98.94 95 VAL A C 1
ATOM 684 O O . VAL A 1 95 ? -0.383 -2.524 -9.138 1.00 98.94 95 VAL A O 1
ATOM 687 N N . ASN A 1 96 ? -1.075 -4.100 -10.578 1.00 98.94 96 ASN A N 1
ATOM 688 C CA . ASN A 1 96 ? -2.443 -4.128 -10.072 1.00 98.94 96 ASN A CA 1
ATOM 689 C C . ASN A 1 96 ? -2.608 -5.298 -9.102 1.00 98.94 96 ASN A C 1
ATOM 691 O O . ASN A 1 96 ? -2.070 -6.380 -9.343 1.00 98.94 96 ASN A O 1
ATOM 695 N N . ALA A 1 97 ? -3.400 -5.102 -8.053 1.00 98.88 97 ALA A N 1
ATOM 696 C CA . ALA A 1 97 ? -3.693 -6.138 -7.072 1.00 98.88 97 ALA A CA 1
ATOM 697 C C . ALA A 1 97 ? -5.197 -6.253 -6.806 1.00 98.88 97 ALA A C 1
ATOM 699 O O . ALA A 1 97 ? -5.941 -5.275 -6.920 1.00 98.88 97 ALA A O 1
ATOM 700 N N . LYS A 1 98 ? -5.667 -7.452 -6.452 1.00 98.88 98 LYS A N 1
ATOM 701 C CA . LYS A 1 98 ? -7.064 -7.640 -6.048 1.00 98.88 98 LYS A CA 1
ATOM 702 C C . LYS A 1 98 ? -7.276 -8.760 -5.039 1.00 98.88 98 LYS A C 1
ATOM 704 O O . LYS A 1 98 ? -6.485 -9.694 -4.972 1.00 98.88 98 LYS A O 1
ATOM 709 N N . TYR A 1 99 ? -8.372 -8.673 -4.290 1.00 98.88 99 TYR A N 1
ATOM 710 C CA . TYR A 1 99 ? -8.730 -9.614 -3.222 1.00 98.88 99 TYR A CA 1
ATOM 711 C C . TYR A 1 99 ? -7.641 -9.697 -2.146 1.00 98.88 99 TYR A C 1
ATOM 713 O O . TYR A 1 99 ? -6.993 -10.726 -1.965 1.00 98.88 99 TYR A O 1
ATOM 721 N N . LEU A 1 100 ? -7.424 -8.581 -1.452 1.00 98.94 100 LEU A N 1
ATOM 722 C CA . LEU A 1 100 ? -6.418 -8.467 -0.395 1.00 98.94 100 LEU A CA 1
ATOM 723 C C . LEU A 1 100 ? -7.060 -8.494 0.995 1.00 98.94 100 LEU A C 1
ATOM 725 O O . LEU A 1 100 ? -8.115 -7.898 1.210 1.00 98.94 100 LEU A O 1
ATOM 729 N N . VAL A 1 101 ? -6.412 -9.165 1.944 1.00 98.94 101 VAL A N 1
ATOM 730 C CA . VAL A 1 101 ? -6.820 -9.205 3.354 1.00 98.94 101 VAL A CA 1
ATOM 731 C C . VAL A 1 101 ? -5.637 -8.787 4.221 1.00 98.94 101 VAL A C 1
ATOM 733 O O . VAL A 1 101 ? -4.647 -9.512 4.280 1.00 98.94 101 VAL A O 1
ATOM 736 N N . ALA A 1 102 ? -5.753 -7.657 4.914 1.00 98.81 102 ALA A N 1
ATOM 737 C CA . ALA A 1 102 ? -4.836 -7.237 5.973 1.00 98.81 102 ALA A CA 1
ATOM 738 C C . ALA A 1 102 ? -5.470 -7.560 7.333 1.00 98.81 102 ALA A C 1
ATOM 740 O O . ALA A 1 102 ? -6.558 -7.083 7.659 1.00 98.81 102 ALA A O 1
ATOM 741 N N . PHE A 1 103 ? -4.851 -8.428 8.129 1.00 98.56 103 PHE A N 1
ATOM 742 C CA . PHE A 1 103 ? -5.459 -8.893 9.375 1.00 98.56 103 PHE A CA 1
ATOM 743 C C . PHE A 1 103 ? -4.514 -8.759 10.562 1.00 98.56 103 PHE A C 1
ATOM 745 O O . PHE A 1 103 ? -3.526 -9.487 10.667 1.00 98.56 103 PHE A O 1
ATOM 752 N N . ARG A 1 104 ? -4.873 -7.877 11.503 1.00 97.19 104 ARG A N 1
ATOM 753 C CA . ARG A 1 104 ? -4.123 -7.653 12.750 1.00 97.19 104 ARG A CA 1
ATOM 754 C C . ARG A 1 104 ? -2.630 -7.380 12.494 1.00 97.19 104 ARG A C 1
ATOM 756 O O . ARG A 1 104 ? -1.792 -7.977 13.166 1.00 97.19 104 ARG A O 1
ATOM 763 N N . GLY A 1 105 ? -2.319 -6.542 11.500 1.00 96.38 105 GLY A N 1
ATOM 764 C CA . GLY A 1 105 ? -0.975 -5.982 11.319 1.00 96.38 105 GLY A CA 1
ATOM 765 C C . GLY A 1 105 ? -0.585 -5.098 12.504 1.00 96.38 105 GLY A C 1
ATOM 766 O O . GLY A 1 105 ? -1.460 -4.665 13.264 1.00 96.38 105 GLY A O 1
ATOM 767 N N . TRP A 1 106 ? 0.714 -4.894 12.700 1.00 95.50 106 TRP A N 1
ATOM 768 C CA . TRP A 1 106 ? 1.223 -4.045 13.767 1.00 95.50 106 TRP A CA 1
ATOM 769 C C . TRP A 1 106 ? 1.181 -2.583 13.358 1.00 95.50 106 TRP A C 1
ATOM 771 O O . TRP A 1 106 ? 0.573 -1.813 14.104 1.00 95.50 106 TRP A O 1
ATOM 781 N N . ASP A 1 107 ? 1.701 -2.258 12.171 1.00 95.62 107 ASP A N 1
ATOM 782 C CA . ASP A 1 107 ? 1.679 -0.902 11.626 1.00 95.62 107 ASP A CA 1
ATOM 783 C C . ASP A 1 107 ? 0.552 -0.686 10.606 1.00 95.62 107 ASP A C 1
ATOM 785 O O . ASP A 1 107 ? -0.589 -1.023 10.948 1.00 95.62 107 ASP A O 1
ATOM 789 N N . ASP A 1 108 ? 0.791 -0.166 9.403 1.00 97.69 108 ASP A N 1
ATOM 790 C CA . ASP A 1 108 ? -0.266 0.231 8.476 1.00 97.69 108 ASP A CA 1
ATOM 791 C C . ASP A 1 108 ? -0.879 -0.964 7.720 1.00 97.69 108 ASP A C 1
ATOM 793 O O . ASP A 1 108 ? -0.287 -2.036 7.534 1.00 97.69 108 ASP A O 1
ATOM 797 N N . ASP A 1 109 ? -2.152 -0.852 7.319 1.00 98.56 109 ASP A N 1
ATOM 798 C CA . ASP A 1 109 ? -2.782 -1.930 6.539 1.00 98.56 109 ASP A CA 1
ATOM 799 C C . ASP A 1 109 ? -2.338 -1.889 5.063 1.00 98.56 109 ASP A C 1
ATOM 801 O O . ASP A 1 109 ? -2.105 -2.942 4.457 1.00 98.56 109 ASP A O 1
ATOM 805 N N . PHE A 1 110 ? -2.232 -0.689 4.487 1.00 98.81 110 PHE A N 1
ATOM 806 C CA . PHE A 1 110 ? -1.823 -0.450 3.102 1.00 98.81 110 PHE A CA 1
ATOM 807 C C . PHE A 1 110 ? -0.966 0.821 3.012 1.00 98.81 110 PHE A C 1
ATOM 809 O O . PHE A 1 110 ? -1.514 1.920 3.106 1.00 98.81 110 PHE A O 1
ATOM 816 N N . ASP A 1 111 ? 0.332 0.668 2.758 1.00 98.50 111 ASP A N 1
ATOM 817 C CA . ASP A 1 111 ? 1.263 1.780 2.541 1.00 98.50 111 ASP A CA 1
ATOM 818 C C . ASP A 1 111 ? 1.682 1.874 1.060 1.00 98.50 111 ASP A C 1
ATOM 820 O O . ASP A 1 111 ? 1.867 0.872 0.361 1.00 98.50 111 ASP A O 1
ATOM 824 N N . THR A 1 112 ? 1.758 3.087 0.521 1.00 98.81 112 THR A N 1
ATOM 825 C CA . THR A 1 112 ? 2.180 3.347 -0.852 1.00 98.81 112 THR A CA 1
ATOM 826 C C . THR A 1 112 ? 3.148 4.509 -0.936 1.00 98.81 112 THR A C 1
ATOM 828 O O . THR A 1 112 ? 2.874 5.612 -0.474 1.00 98.81 112 THR A O 1
ATOM 831 N N . ASP A 1 113 ? 4.212 4.270 -1.686 1.0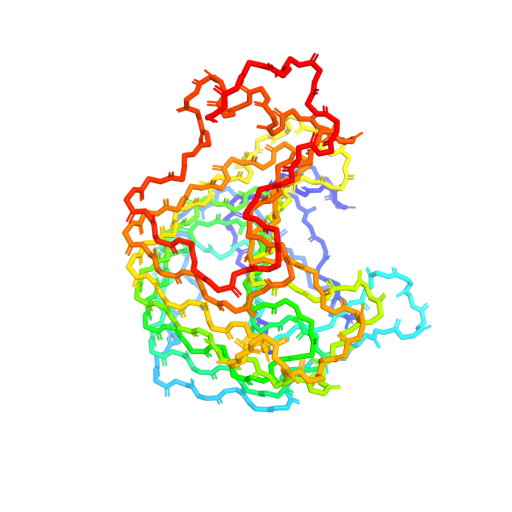0 97.50 113 ASP A N 1
ATOM 832 C CA . ASP A 1 113 ? 5.393 5.102 -1.680 1.00 97.50 113 ASP A CA 1
ATOM 833 C C . ASP A 1 113 ? 6.048 5.184 -3.059 1.00 97.50 113 ASP A C 1
ATOM 835 O O . ASP A 1 113 ? 5.783 4.417 -3.996 1.00 97.50 113 ASP A O 1
ATOM 839 N N . ASN A 1 114 ? 7.007 6.094 -3.146 1.00 98.12 114 ASN A N 1
ATOM 840 C CA . ASN A 1 114 ? 8.069 6.174 -4.136 1.00 98.12 114 ASN A CA 1
ATOM 841 C C . ASN A 1 114 ? 7.600 6.063 -5.598 1.00 98.12 114 ASN A C 1
ATOM 843 O O . ASN A 1 114 ? 8.255 5.450 -6.457 1.00 98.12 114 ASN A O 1
ATOM 847 N N . GLY A 1 115 ? 6.456 6.674 -5.905 1.00 98.44 115 GLY A N 1
ATOM 848 C CA . GLY A 1 115 ? 5.932 6.771 -7.259 1.00 98.44 115 GLY A CA 1
ATOM 849 C C . GLY A 1 115 ? 5.020 5.620 -7.672 1.00 98.44 115 GLY A C 1
ATOM 850 O O . GLY A 1 115 ? 4.894 5.349 -8.870 1.00 98.44 115 GLY A O 1
ATOM 851 N N . PHE A 1 116 ? 4.410 4.903 -6.724 1.00 98.88 116 PHE A N 1
ATOM 852 C CA . PHE A 1 116 ? 3.479 3.825 -7.050 1.00 98.88 116 PHE A CA 1
ATOM 853 C C . PHE A 1 116 ? 2.225 4.360 -7.764 1.00 98.88 116 PHE A C 1
ATOM 855 O O . PHE A 1 116 ? 1.574 5.303 -7.319 1.00 98.88 116 PHE A O 1
ATOM 862 N N . THR A 1 117 ? 1.872 3.748 -8.896 1.00 98.88 117 THR A N 1
ATOM 863 C CA . THR A 1 117 ? 0.754 4.177 -9.770 1.00 98.88 117 THR A CA 1
ATOM 864 C C . THR A 1 117 ? -0.189 3.026 -10.142 1.00 98.88 117 THR A C 1
ATOM 866 O O . THR A 1 117 ? -0.921 3.083 -11.134 1.00 98.88 117 THR A O 1
ATOM 869 N N . GLY A 1 118 ? -0.151 1.936 -9.373 1.00 98.81 118 GLY A N 1
ATOM 870 C CA . GLY A 1 118 ? -0.990 0.763 -9.600 1.00 98.81 118 GLY A CA 1
ATOM 871 C C . GLY A 1 118 ? -2.438 0.943 -9.142 1.00 98.81 118 GLY A C 1
ATOM 872 O O . GLY A 1 118 ? -2.830 1.961 -8.566 1.00 98.81 118 GLY A O 1
ATOM 873 N N . LYS A 1 119 ? -3.256 -0.079 -9.414 1.00 98.94 119 LYS A N 1
ATOM 874 C CA . LYS A 1 119 ? -4.667 -0.126 -9.009 1.00 98.94 119 LYS A CA 1
ATOM 875 C C . LYS A 1 119 ? -4.928 -1.312 -8.098 1.00 98.94 119 LYS A C 1
ATOM 877 O O . LYS A 1 119 ? -4.569 -2.442 -8.430 1.00 98.94 119 LYS A O 1
ATOM 882 N N . VAL A 1 120 ? -5.628 -1.066 -6.999 1.00 98.94 120 VAL A N 1
ATOM 883 C CA . VAL A 1 120 ? -5.999 -2.091 -6.024 1.00 98.94 120 VAL A CA 1
ATOM 884 C C . VAL A 1 120 ? -7.518 -2.152 -5.897 1.00 98.94 120 VAL A C 1
ATOM 886 O O . VAL A 1 120 ? -8.185 -1.135 -5.701 1.00 98.94 120 VAL A O 1
ATOM 889 N N . GLN A 1 121 ? -8.093 -3.346 -6.048 1.00 98.81 121 GLN A N 1
ATOM 890 C CA . GLN A 1 121 ? -9.544 -3.537 -5.998 1.00 98.81 121 GLN A CA 1
ATOM 891 C C . GLN A 1 121 ? -9.946 -4.731 -5.133 1.00 98.81 121 GLN A C 1
ATOM 893 O O . GLN A 1 121 ? -9.346 -5.793 -5.231 1.00 98.81 121 GLN A O 1
ATOM 898 N N . PHE A 1 122 ? -11.017 -4.589 -4.350 1.00 98.88 122 PHE A N 1
ATOM 899 C CA . PHE A 1 122 ? -11.489 -5.614 -3.408 1.00 98.88 122 PHE A CA 1
ATOM 900 C C . PHE A 1 122 ? -10.442 -5.915 -2.340 1.00 98.88 122 PHE A C 1
ATOM 902 O O . PHE A 1 122 ? -9.624 -6.824 -2.465 1.00 98.88 122 PHE A O 1
ATOM 909 N N . PHE A 1 123 ? -10.476 -5.142 -1.269 1.00 98.88 123 PHE A N 1
ATOM 910 C CA . PHE A 1 123 ? -9.559 -5.299 -0.153 1.00 98.88 123 PHE A CA 1
ATOM 911 C C . PHE A 1 123 ? -10.305 -5.114 1.162 1.00 98.88 123 PHE A C 1
ATOM 913 O O . PHE A 1 123 ? -11.310 -4.404 1.234 1.00 98.88 123 PHE A O 1
ATOM 920 N N . VAL A 1 124 ? -9.834 -5.781 2.205 1.00 98.94 124 VAL A N 1
ATOM 921 C CA . VAL A 1 124 ? -10.392 -5.653 3.546 1.00 98.94 124 VAL A CA 1
ATOM 922 C C . VAL A 1 124 ? -9.276 -5.583 4.570 1.00 98.94 124 VAL A C 1
ATOM 924 O O . VAL A 1 124 ? -8.284 -6.305 4.448 1.00 98.94 124 VAL A O 1
ATOM 927 N N . SER A 1 125 ? -9.460 -4.750 5.591 1.00 98.69 125 SER A N 1
ATOM 928 C CA . SER A 1 125 ? -8.648 -4.812 6.798 1.00 98.69 125 SER A CA 1
ATOM 929 C C . SER A 1 125 ? -9.485 -4.947 8.062 1.00 98.69 125 SER A C 1
ATOM 931 O O . SER A 1 125 ? -10.635 -4.501 8.124 1.00 98.69 125 SER A O 1
ATOM 933 N N . LEU A 1 126 ? -8.912 -5.610 9.067 1.00 98.25 126 LEU A N 1
ATOM 934 C CA . LEU A 1 126 ? -9.495 -5.719 10.400 1.00 98.25 126 LEU A CA 1
ATOM 935 C C . LEU A 1 126 ? -8.403 -5.613 11.467 1.00 98.25 126 LEU A C 1
ATOM 937 O O . LEU A 1 126 ? -7.530 -6.483 11.578 1.00 98.25 126 LEU A O 1
ATOM 941 N N . ARG A 1 127 ? -8.501 -4.550 12.266 1.00 97.75 127 ARG A N 1
ATOM 942 C CA . ARG A 1 127 ? -7.539 -4.184 13.307 1.00 97.75 127 ARG A CA 1
ATOM 943 C C . ARG A 1 127 ? -7.805 -4.865 14.648 1.00 97.75 127 ARG A C 1
ATOM 945 O O . ARG A 1 127 ? -8.940 -5.170 15.011 1.00 97.75 127 ARG A O 1
ATOM 952 N N . ASP A 1 128 ? -6.729 -5.070 15.407 1.00 97.00 128 ASP A N 1
ATOM 953 C CA . ASP A 1 128 ? -6.791 -5.454 16.818 1.00 97.00 128 ASP A CA 1
ATOM 954 C C . ASP A 1 128 ? -6.703 -4.198 17.700 1.00 97.00 128 ASP A C 1
ATOM 956 O O . ASP A 1 128 ? -5.699 -3.488 17.618 1.00 97.00 128 ASP A O 1
ATOM 960 N N . PRO A 1 129 ? -7.679 -3.932 18.586 1.00 96.94 129 PRO A N 1
ATOM 961 C CA . PRO A 1 129 ? -7.653 -2.762 19.460 1.00 96.94 129 PRO A CA 1
ATOM 962 C C . PRO A 1 129 ? -6.383 -2.607 20.306 1.00 96.94 129 PRO A C 1
ATOM 964 O O . PRO A 1 129 ? -6.045 -1.484 20.669 1.00 96.94 129 PRO A O 1
ATOM 967 N N . ALA A 1 130 ? -5.682 -3.692 20.641 1.00 96.75 130 ALA A N 1
ATOM 968 C CA . ALA A 1 130 ? -4.521 -3.667 21.530 1.00 96.75 130 ALA A CA 1
ATOM 969 C C . ALA A 1 130 ? -3.171 -3.474 20.811 1.00 96.75 130 ALA A C 1
ATOM 971 O O . ALA A 1 130 ? -2.188 -3.112 21.462 1.00 96.75 130 ALA A O 1
ATOM 972 N N . ILE A 1 131 ? -3.107 -3.708 19.498 1.00 94.69 131 ILE A N 1
ATOM 973 C CA . ILE A 1 131 ? -1.854 -3.788 18.732 1.00 94.69 131 ILE A CA 1
ATOM 974 C C . ILE A 1 131 ? -1.735 -2.554 17.836 1.00 94.69 131 ILE A C 1
ATOM 976 O O . ILE A 1 131 ? -2.577 -2.366 16.970 1.00 94.69 131 ILE A O 1
ATOM 980 N N . ALA A 1 132 ? -0.716 -1.726 18.056 1.00 95.44 132 ALA A N 1
ATOM 981 C CA . ALA A 1 132 ? -0.378 -0.580 17.210 1.00 95.44 132 ALA A CA 1
ATOM 982 C C . ALA A 1 132 ? 1.119 -0.270 17.340 1.00 95.44 132 ALA A C 1
ATOM 984 O O . ALA A 1 132 ? 1.692 -0.507 18.415 1.00 95.44 132 ALA A O 1
ATOM 985 N N . ASP A 1 133 ? 1.724 0.227 16.267 1.00 93.81 133 ASP A N 1
ATOM 986 C CA . ASP A 1 133 ? 3.141 0.577 16.186 1.00 93.81 133 ASP A CA 1
ATOM 987 C C . ASP A 1 133 ? 3.454 1.949 16.802 1.00 93.81 133 ASP A C 1
ATOM 989 O O . ASP A 1 133 ? 2.598 2.829 16.920 1.00 93.81 133 ASP A O 1
ATOM 993 N N . GLN A 1 134 ? 4.697 2.122 17.247 1.00 90.12 134 GLN A N 1
ATOM 994 C CA . GLN A 1 134 ? 5.224 3.373 17.793 1.00 90.12 134 GLN A CA 1
ATOM 995 C C . GLN A 1 134 ? 5.258 4.537 16.782 1.00 90.12 134 GLN A C 1
ATOM 997 O O . GLN A 1 134 ? 5.180 5.693 17.214 1.00 90.12 134 GLN A O 1
ATOM 1002 N N . SER A 1 135 ? 5.365 4.244 15.484 1.00 87.81 135 SER A N 1
ATOM 1003 C CA . SER A 1 135 ? 5.295 5.164 14.340 1.00 87.81 135 SER A CA 1
ATOM 1004 C C . SER A 1 135 ? 3.910 5.806 14.203 1.00 87.81 135 SER A C 1
ATOM 1006 O O . SER A 1 135 ? 3.834 6.963 13.788 1.00 87.81 135 SER A O 1
ATOM 1008 N N . GLN A 1 136 ? 2.880 5.113 14.719 1.00 92.44 136 GLN A N 1
ATOM 1009 C CA . GLN A 1 136 ? 1.436 5.352 14.641 1.00 92.44 136 GLN A CA 1
ATOM 1010 C C . GLN A 1 136 ? 0.731 4.583 13.523 1.00 92.44 136 GLN A C 1
ATOM 1012 O O . GLN A 1 136 ? 0.811 4.979 12.371 1.00 92.44 136 GLN A O 1
ATOM 1017 N N . SER A 1 137 ? -0.150 3.654 13.899 1.00 96.25 137 SER A N 1
ATOM 1018 C CA . SER A 1 137 ? -0.864 2.822 12.924 1.00 96.25 137 SER A CA 1
ATOM 1019 C C . SER A 1 137 ? -2.113 3.454 12.314 1.00 96.25 137 SER A C 1
ATOM 1021 O O . SER A 1 137 ? -2.982 4.013 13.012 1.00 96.25 137 SER A O 1
ATOM 1023 N N . ASN A 1 138 ? -2.250 3.232 11.014 1.00 98.31 138 ASN A N 1
ATOM 1024 C CA . ASN A 1 138 ? -3.254 3.751 10.104 1.00 98.31 138 ASN A CA 1
ATOM 1025 C C . ASN A 1 138 ? -3.851 2.635 9.227 1.00 98.31 138 ASN A C 1
ATOM 1027 O O . ASN A 1 138 ? -3.359 1.511 9.138 1.00 98.31 138 ASN A O 1
ATOM 1031 N N . GLY A 1 139 ? -4.985 2.936 8.595 1.00 98.38 139 GLY A N 1
ATOM 1032 C CA . GLY A 1 139 ? -5.558 2.062 7.568 1.00 98.38 139 GLY A CA 1
ATOM 1033 C C . GLY A 1 139 ? -4.821 2.222 6.240 1.00 98.38 139 GLY A C 1
ATOM 1034 O O . GLY A 1 139 ? -4.483 1.244 5.584 1.00 98.38 139 GLY A O 1
ATOM 1035 N N . PHE A 1 140 ? -4.553 3.469 5.872 1.00 98.56 140 PHE A N 1
ATOM 1036 C CA . PHE A 1 140 ? -3.672 3.832 4.775 1.00 98.56 140 PHE A CA 1
ATOM 1037 C C . PHE A 1 140 ? -2.640 4.837 5.252 1.00 98.56 140 PHE A C 1
ATOM 1039 O O . PHE A 1 140 ? -3.018 5.820 5.900 1.00 98.56 140 PHE A O 1
ATOM 1046 N N . GLU A 1 141 ? -1.412 4.646 4.799 1.00 98.12 141 GLU A N 1
ATOM 1047 C CA . GLU A 1 141 ? -0.399 5.686 4.678 1.00 98.12 141 GLU A CA 1
ATOM 1048 C C . GLU A 1 141 ? -0.001 5.793 3.201 1.00 98.12 141 GLU A C 1
ATOM 1050 O O . GLU A 1 141 ? -0.025 4.827 2.438 1.00 98.12 141 GLU A O 1
ATOM 1055 N N . SER A 1 142 ? 0.164 7.016 2.711 1.00 98.62 142 SER A N 1
ATOM 1056 C CA . SER A 1 142 ? 0.502 7.226 1.311 1.00 98.62 142 SER A CA 1
ATOM 1057 C C . SER A 1 142 ? 1.341 8.468 1.150 1.00 98.62 142 SER A C 1
ATOM 1059 O O . SER A 1 142 ? 0.875 9.588 1.381 1.00 98.62 142 SER A O 1
ATOM 1061 N N . ASP A 1 143 ? 2.556 8.247 0.683 1.00 97.94 143 ASP A N 1
ATOM 1062 C CA . ASP A 1 143 ? 3.608 9.229 0.516 1.00 97.94 143 ASP A CA 1
ATOM 1063 C C . ASP A 1 143 ? 4.079 9.252 -0.949 1.00 97.94 143 ASP A C 1
ATOM 1065 O O . ASP A 1 143 ? 3.966 8.271 -1.688 1.00 97.94 143 ASP A O 1
ATOM 1069 N N . ASN A 1 144 ? 4.589 10.397 -1.429 1.00 98.00 144 ASN A N 1
ATOM 1070 C CA . ASN A 1 144 ? 5.354 10.397 -2.679 1.00 98.00 144 ASN A CA 1
ATOM 1071 C C . ASN A 1 144 ? 6.773 9.878 -2.427 1.00 98.00 144 ASN A C 1
ATOM 1073 O O . ASN A 1 144 ? 6.994 8.683 -2.391 1.00 98.00 144 ASN A O 1
ATOM 1077 N N . ASP A 1 145 ? 7.742 10.766 -2.257 1.00 96.38 145 ASP A N 1
ATOM 1078 C CA . ASP A 1 145 ? 9.037 10.431 -1.675 1.00 96.38 145 ASP A CA 1
ATOM 1079 C C . ASP A 1 145 ? 9.177 11.148 -0.326 1.00 96.38 145 ASP A C 1
ATOM 1081 O O . ASP A 1 145 ? 8.390 12.036 0.015 1.00 96.38 145 ASP A O 1
ATOM 1085 N N . ALA A 1 146 ? 10.201 10.790 0.450 1.00 93.75 146 ALA A N 1
ATOM 1086 C CA . ALA A 1 146 ? 10.419 11.326 1.797 1.00 93.75 146 ALA A CA 1
ATOM 1087 C C . ALA A 1 146 ? 10.571 12.866 1.863 1.00 93.75 146 ALA A C 1
ATOM 1089 O O . ALA A 1 146 ? 10.374 13.475 2.929 1.00 93.75 146 ALA A O 1
ATOM 1090 N N . ASP A 1 147 ? 10.915 13.507 0.742 1.00 94.81 147 ASP A N 1
ATOM 1091 C CA . ASP A 1 147 ? 11.059 14.959 0.622 1.00 94.81 147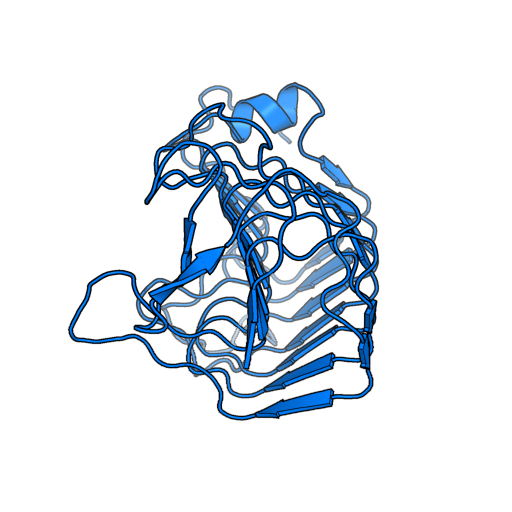 ASP A CA 1
ATOM 1092 C C . ASP A 1 147 ? 9.771 15.647 0.150 1.00 94.81 147 ASP A C 1
ATOM 1094 O O . ASP A 1 147 ? 9.658 16.872 0.232 1.00 94.81 147 ASP A O 1
ATOM 1098 N N . GLY A 1 148 ? 8.777 14.874 -0.286 1.00 95.31 148 GLY A N 1
ATOM 1099 C CA . GLY A 1 148 ? 7.564 15.375 -0.912 1.00 95.31 148 GLY A CA 1
ATOM 1100 C C . GLY A 1 148 ? 7.846 16.083 -2.232 1.00 95.31 148 GLY A C 1
ATOM 1101 O O . GLY A 1 148 ? 7.270 17.136 -2.511 1.00 95.31 148 GLY A O 1
ATOM 1102 N N . SER A 1 149 ? 8.792 15.557 -3.010 1.00 96.00 149 SER A N 1
ATOM 1103 C CA . SER A 1 149 ? 9.225 16.170 -4.260 1.00 96.00 149 SER A CA 1
ATOM 1104 C C . SER A 1 149 ? 8.196 15.997 -5.390 1.00 96.00 149 SER A C 1
ATOM 1106 O O . SER A 1 149 ? 7.168 15.339 -5.243 1.00 96.00 149 SER A O 1
ATOM 1108 N N . THR A 1 150 ? 8.492 16.581 -6.554 1.00 95.44 150 THR A N 1
ATOM 1109 C CA . THR A 1 150 ? 7.700 16.433 -7.791 1.00 95.44 150 THR A CA 1
ATOM 1110 C C . THR A 1 150 ? 8.330 15.452 -8.787 1.00 95.44 150 THR A C 1
ATOM 1112 O O . THR A 1 150 ? 7.993 15.463 -9.975 1.00 95.44 150 THR A O 1
ATOM 1115 N N . LEU A 1 151 ? 9.268 14.612 -8.333 1.00 96.81 151 LEU A N 1
ATOM 1116 C CA . LEU A 1 151 ? 9.896 13.590 -9.168 1.00 96.81 151 LEU A CA 1
ATOM 1117 C C . LEU A 1 151 ? 8.856 12.596 -9.692 1.00 96.81 151 LEU A C 1
ATOM 1119 O O . LEU A 1 151 ? 7.953 12.165 -8.979 1.00 96.81 151 LEU A O 1
ATOM 1123 N N . THR A 1 152 ? 9.004 12.227 -10.964 1.00 96.75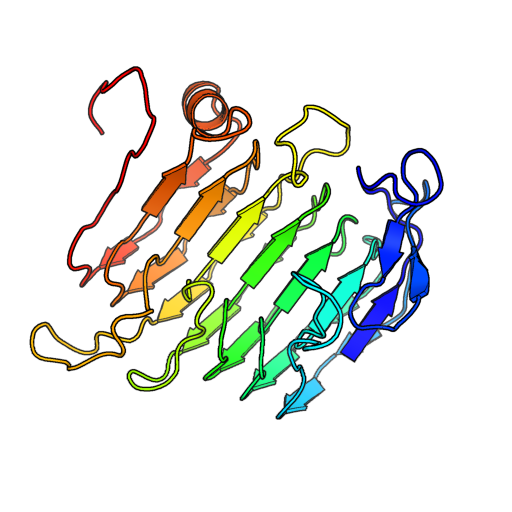 152 THR A N 1
ATOM 1124 C CA . THR A 1 152 ? 8.094 11.304 -11.643 1.00 96.75 152 THR A CA 1
ATOM 1125 C C . THR A 1 152 ? 8.644 9.875 -11.662 1.00 96.75 152 THR A C 1
ATOM 1127 O O . THR A 1 152 ? 9.842 9.714 -11.910 1.00 96.75 152 THR A O 1
ATOM 1130 N N . PRO A 1 153 ? 7.787 8.844 -11.555 1.00 98.06 153 PRO A N 1
ATOM 1131 C CA . PRO A 1 153 ? 6.344 8.937 -11.310 1.00 98.06 153 PRO A CA 1
ATOM 1132 C C . PRO A 1 153 ? 6.023 9.487 -9.913 1.00 98.06 153 PRO A C 1
ATOM 1134 O O . PRO A 1 153 ? 6.764 9.241 -8.972 1.00 98.06 153 PRO A O 1
ATOM 1137 N N . VAL A 1 154 ? 4.929 10.241 -9.794 1.00 98.31 154 VAL A N 1
ATOM 1138 C CA . VAL A 1 154 ? 4.393 10.658 -8.488 1.00 98.31 154 VAL A CA 1
ATOM 1139 C C . VAL A 1 154 ? 3.492 9.539 -7.968 1.00 98.31 154 VAL A C 1
ATOM 1141 O O . VAL A 1 154 ? 2.768 8.945 -8.772 1.00 98.31 154 VAL A O 1
ATOM 1144 N N . THR A 1 155 ? 3.523 9.242 -6.666 1.00 98.88 155 THR A N 1
ATOM 1145 C CA . THR A 1 155 ? 2.622 8.267 -6.040 1.00 98.88 155 THR A CA 1
ATOM 1146 C C . THR A 1 155 ? 1.186 8.716 -6.276 1.00 98.88 155 THR A C 1
ATOM 1148 O O . THR A 1 155 ? 0.746 9.749 -5.775 1.00 98.88 155 THR A O 1
ATOM 1151 N N . ALA A 1 156 ? 0.469 7.962 -7.100 1.00 98.75 156 ALA A N 1
ATOM 1152 C CA . ALA A 1 156 ? -0.903 8.244 -7.507 1.00 98.75 156 ALA A CA 1
ATOM 1153 C C . ALA A 1 156 ? -1.699 6.937 -7.689 1.00 98.75 156 ALA A C 1
ATOM 1155 O O . ALA A 1 156 ? -2.217 6.668 -8.780 1.00 98.75 156 ALA A O 1
ATOM 1156 N N . PRO A 1 157 ? -1.751 6.063 -6.668 1.00 98.81 157 PRO A N 1
ATOM 1157 C CA . PRO A 1 157 ? -2.475 4.811 -6.774 1.00 98.81 157 PRO A CA 1
ATOM 1158 C C . PRO A 1 157 ? -3.987 5.026 -6.723 1.00 98.81 157 PRO A C 1
ATOM 1160 O O . PRO A 1 157 ? -4.492 6.011 -6.177 1.00 98.81 157 PRO A O 1
ATOM 1163 N N . ILE A 1 158 ? -4.721 4.053 -7.262 1.00 98.94 158 ILE A N 1
ATOM 1164 C CA . ILE A 1 158 ? -6.184 4.017 -7.188 1.00 98.94 158 ILE A CA 1
ATOM 1165 C C . ILE A 1 158 ? -6.617 2.793 -6.392 1.00 98.94 158 ILE A C 1
ATOM 1167 O O . ILE A 1 158 ? -6.411 1.660 -6.831 1.00 98.94 158 ILE A O 1
ATOM 1171 N N . PHE A 1 159 ? -7.299 3.022 -5.275 1.00 98.94 159 PHE A N 1
ATOM 1172 C CA . PHE A 1 159 ? -7.933 1.979 -4.475 1.00 98.94 159 PHE A CA 1
ATOM 1173 C C . PHE A 1 159 ? -9.450 2.031 -4.653 1.00 98.94 159 PHE A C 1
ATOM 1175 O O . PHE A 1 159 ? -10.062 3.099 -4.624 1.00 98.94 159 PHE A O 1
ATOM 1182 N N . CYS A 1 160 ? -10.095 0.882 -4.856 1.00 98.88 160 CYS A N 1
ATOM 1183 C CA . CYS A 1 160 ? -11.553 0.838 -4.959 1.00 98.88 160 CYS A CA 1
ATOM 1184 C C . CYS A 1 160 ? -12.207 -0.425 -4.391 1.00 98.88 160 CYS A C 1
ATOM 1186 O O . CYS A 1 160 ? -11.633 -1.516 -4.406 1.00 98.88 160 CYS A O 1
ATOM 1188 N N . ASN A 1 161 ? -13.464 -0.283 -3.961 1.00 98.88 161 ASN A N 1
ATOM 1189 C CA . ASN A 1 161 ? -14.299 -1.375 -3.451 1.00 98.88 161 ASN A CA 1
ATOM 1190 C C . ASN A 1 161 ? -13.690 -2.074 -2.220 1.00 98.88 161 ASN A C 1
ATOM 1192 O O . ASN A 1 161 ? -13.598 -3.304 -2.190 1.00 98.88 161 ASN A O 1
ATOM 1196 N N . GLY A 1 162 ? -13.241 -1.294 -1.233 1.00 98.75 162 GLY A N 1
ATOM 1197 C CA . GLY A 1 162 ? -12.622 -1.797 -0.008 1.00 98.75 162 GLY A CA 1
ATOM 1198 C C . GLY A 1 162 ? -13.454 -1.622 1.261 1.00 98.75 162 GLY A C 1
ATOM 1199 O O . GLY A 1 162 ? -14.433 -0.875 1.300 1.00 98.75 162 GLY A O 1
ATOM 1200 N N . THR A 1 163 ? -13.063 -2.316 2.328 1.00 98.81 163 THR A N 1
ATOM 1201 C CA . THR A 1 163 ? -13.620 -2.144 3.681 1.00 98.81 163 THR A CA 1
ATOM 1202 C C . THR A 1 163 ? -12.504 -2.158 4.723 1.00 98.81 163 THR A C 1
ATOM 1204 O O . THR A 1 163 ? -11.880 -3.188 4.944 1.00 98.81 163 THR A O 1
ATOM 1207 N N . ILE A 1 164 ? -12.263 -1.028 5.379 1.00 98.56 164 ILE A N 1
ATOM 1208 C CA . ILE A 1 164 ? -11.184 -0.835 6.354 1.00 98.56 164 ILE A CA 1
ATOM 1209 C C . ILE A 1 164 ? -11.794 -0.678 7.747 1.00 98.56 164 ILE A C 1
ATOM 1211 O O . ILE A 1 164 ? -12.414 0.347 8.056 1.00 98.56 164 ILE A O 1
ATOM 1215 N N . MET A 1 165 ? -11.634 -1.702 8.588 1.00 98.38 165 MET A N 1
ATOM 1216 C CA . MET A 1 165 ? -12.211 -1.760 9.933 1.00 98.38 165 MET A CA 1
ATOM 1217 C C . MET A 1 165 ? -11.137 -1.490 10.989 1.00 98.38 165 MET A C 1
ATOM 1219 O O . MET A 1 165 ? -10.317 -2.355 11.305 1.00 98.38 165 MET A O 1
ATOM 1223 N N . GLY A 1 166 ? -11.179 -0.283 11.542 1.00 97.69 166 GLY A N 1
ATOM 1224 C CA . GLY A 1 166 ? -10.306 0.198 12.602 1.00 97.69 166 GLY A CA 1
ATOM 1225 C C . GLY A 1 166 ? -10.624 -0.383 13.984 1.00 97.69 166 GLY A C 1
ATOM 1226 O O . GLY A 1 166 ? -11.533 -1.202 14.146 1.00 97.69 166 GLY A O 1
ATOM 1227 N N . PRO A 1 167 ? -9.863 0.030 15.010 1.00 97.25 167 PRO A N 1
ATOM 1228 C CA . PRO A 1 167 ? -9.892 -0.583 16.338 1.00 97.25 167 PRO A CA 1
ATOM 1229 C C . PRO A 1 167 ? -11.143 -0.248 17.175 1.00 97.25 167 PRO A C 1
ATOM 1231 O O . PRO A 1 167 ? -11.385 -0.890 18.198 1.00 97.25 167 PRO A O 1
ATOM 1234 N N . LEU A 1 168 ? -11.942 0.755 16.800 1.00 96.94 168 LEU A N 1
ATOM 1235 C CA . LEU A 1 168 ? -13.132 1.170 17.548 1.00 96.94 168 LEU A CA 1
ATOM 1236 C C . LEU A 1 168 ? -14.362 0.369 17.105 1.00 96.94 168 LEU A C 1
ATOM 1238 O O . LEU A 1 168 ? -15.037 0.708 16.136 1.00 96.94 168 LEU A O 1
ATOM 1242 N N . VAL A 1 169 ? -14.714 -0.661 17.875 1.00 90.56 169 VAL A N 1
ATOM 1243 C CA . VAL A 1 169 ? -15.953 -1.436 17.662 1.00 90.56 169 VAL A CA 1
ATOM 1244 C C . VAL A 1 169 ? -17.195 -0.634 18.083 1.00 90.56 169 VAL A C 1
ATOM 1246 O O . VAL A 1 169 ? -18.277 -0.783 17.520 1.00 90.56 169 VAL A O 1
ATOM 1249 N N . ASN A 1 170 ? -17.052 0.215 19.100 1.00 90.12 170 ASN A N 1
ATOM 1250 C CA . ASN A 1 170 ? -18.057 1.153 19.604 1.00 90.12 170 ASN A CA 1
ATOM 1251 C C . ASN A 1 170 ? -17.372 2.317 20.364 1.00 90.12 170 ASN A C 1
ATOM 1253 O O . ASN A 1 170 ? -16.193 2.185 20.707 1.00 90.12 170 ASN A O 1
ATOM 1257 N N . PRO A 1 171 ? -18.086 3.409 20.714 1.00 85.62 171 PRO A N 1
ATOM 1258 C CA . PRO A 1 171 ? -17.487 4.585 21.364 1.00 85.62 171 PRO A CA 1
ATOM 1259 C C . PRO A 1 171 ? -16.812 4.341 22.725 1.00 85.62 171 PRO A C 1
ATOM 1261 O O . PRO A 1 171 ? -16.056 5.186 23.187 1.00 85.62 171 PRO A O 1
ATOM 1264 N N . SER A 1 172 ? -17.090 3.214 23.387 1.00 91.12 172 SER A N 1
ATOM 1265 C CA . SER A 1 172 ? -16.480 2.831 24.670 1.00 91.12 172 SER A CA 1
ATOM 1266 C C . SER A 1 172 ? -15.318 1.842 24.532 1.00 91.12 172 SER A C 1
ATOM 1268 O O . SER A 1 172 ? -14.796 1.364 25.536 1.00 91.12 172 SER A O 1
ATOM 1270 N N . THR A 1 173 ? -14.919 1.505 23.302 1.00 95.31 173 THR A N 1
ATOM 1271 C CA . THR A 1 173 ? -13.817 0.567 23.056 1.00 95.31 173 THR A CA 1
ATOM 1272 C C . THR A 1 173 ? -12.504 1.190 23.511 1.00 95.31 173 THR A C 1
ATOM 1274 O O . THR A 1 173 ? -12.101 2.231 22.999 1.00 95.31 173 THR A O 1
ATOM 1277 N N . THR A 1 174 ? -11.816 0.542 24.449 1.00 96.50 174 THR A N 1
ATOM 1278 C CA . THR A 1 174 ? -10.437 0.901 24.786 1.00 96.50 174 THR A CA 1
ATOM 1279 C C . THR A 1 174 ? -9.519 0.420 23.671 1.00 96.50 174 THR A C 1
ATOM 1281 O O . THR A 1 174 ? -9.470 -0.777 23.389 1.00 96.50 174 THR A O 1
ATOM 1284 N N . ILE A 1 175 ? -8.788 1.349 23.066 1.00 97.50 175 ILE A N 1
ATOM 1285 C CA . ILE A 1 175 ? -7.817 1.077 22.005 1.00 97.50 175 ILE A CA 1
ATOM 1286 C C . ILE A 1 175 ? -6.420 1.501 22.456 1.00 97.50 175 ILE A C 1
ATOM 1288 O O . ILE A 1 175 ? -6.271 2.351 23.338 1.00 97.50 175 ILE A O 1
ATOM 1292 N N . ASN A 1 176 ? -5.393 0.930 21.837 1.00 97.81 176 ASN A N 1
ATOM 1293 C CA . ASN A 1 176 ? -4.027 1.406 21.961 1.00 97.81 176 ASN A CA 1
ATOM 1294 C C . ASN A 1 176 ? -3.953 2.871 21.492 1.00 97.81 176 ASN A C 1
ATOM 1296 O O . ASN A 1 176 ? -4.478 3.225 20.437 1.00 97.81 176 ASN A O 1
ATOM 1300 N N . SER A 1 177 ? -3.308 3.732 22.283 1.00 96.88 177 SER A N 1
ATOM 1301 C CA . SER A 1 177 ? -3.221 5.175 22.024 1.00 96.88 177 SER A CA 1
ATOM 1302 C C . SER A 1 177 ? -2.397 5.551 20.790 1.00 96.88 177 SER A C 1
ATOM 1304 O O . SER A 1 1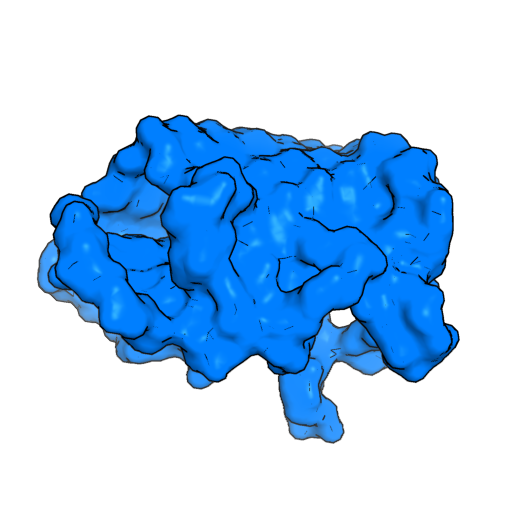77 ? -2.365 6.726 20.424 1.00 96.88 177 SER A O 1
ATOM 1306 N N . LEU A 1 178 ? -1.687 4.586 20.203 1.00 96.81 178 LEU A N 1
ATOM 1307 C CA . LEU A 1 178 ? -0.858 4.784 19.019 1.00 96.81 178 LEU A CA 1
ATOM 1308 C C . LEU A 1 178 ? -1.640 4.686 17.703 1.00 96.81 178 LEU A C 1
ATOM 1310 O O . LEU A 1 178 ? -1.142 5.141 16.684 1.00 96.81 178 LEU A O 1
ATOM 1314 N N . TYR A 1 179 ? -2.885 4.206 17.720 1.00 97.88 179 TYR A N 1
ATOM 1315 C CA . TYR A 1 179 ? -3.764 4.296 16.553 1.00 97.88 179 TYR A CA 1
ATOM 1316 C C . TYR A 1 179 ? -4.069 5.746 16.162 1.00 97.88 179 TYR A C 1
ATOM 1318 O O . TYR A 1 179 ? -4.341 6.579 17.037 1.00 97.88 179 TYR A O 1
ATOM 1326 N N . ARG A 1 180 ? -4.104 6.042 14.853 1.00 96.12 180 ARG A N 1
ATOM 1327 C CA . ARG A 1 180 ? -4.365 7.402 14.347 1.00 96.12 180 ARG A CA 1
ATOM 1328 C C . ARG A 1 180 ? -5.448 7.493 13.283 1.00 96.12 180 ARG A C 1
ATOM 1330 O O . ARG A 1 180 ? -6.540 7.948 13.629 1.00 96.12 180 ARG A O 1
ATOM 1337 N N . ARG A 1 181 ? -5.178 7.157 12.019 1.00 97.25 181 ARG A N 1
ATOM 1338 C CA . ARG A 1 181 ? -6.044 7.564 10.893 1.00 97.25 181 ARG A CA 1
ATOM 1339 C C . ARG A 1 181 ? -6.540 6.383 10.072 1.00 97.25 181 ARG A C 1
ATOM 1341 O O . ARG A 1 181 ? -5.827 5.412 9.882 1.00 97.25 181 ARG A O 1
ATOM 1348 N N . ALA A 1 182 ? -7.747 6.479 9.524 1.00 98.38 182 ALA A N 1
ATOM 1349 C CA . ALA A 1 182 ? -8.206 5.522 8.524 1.00 98.38 182 ALA A CA 1
ATOM 1350 C C . ALA A 1 182 ? -7.489 5.748 7.186 1.00 98.38 182 ALA A C 1
ATOM 1352 O O . ALA A 1 182 ? -7.144 4.782 6.513 1.00 98.38 182 ALA A O 1
ATOM 1353 N N . ILE A 1 183 ? -7.276 7.015 6.815 1.00 98.31 183 ILE A N 1
ATOM 1354 C CA . ILE A 1 183 ? -6.585 7.426 5.593 1.00 98.31 183 ILE A CA 1
ATOM 1355 C C . ILE A 1 183 ? -5.637 8.581 5.913 1.00 98.31 183 ILE A C 1
ATOM 1357 O O . ILE A 1 183 ? -6.090 9.650 6.330 1.00 98.31 183 ILE A O 1
ATOM 1361 N N . HIS A 1 184 ? -4.344 8.374 5.686 1.00 97.75 184 HIS A N 1
ATOM 1362 C CA . HIS A 1 184 ? -3.301 9.382 5.800 1.00 97.75 184 HIS A CA 1
ATOM 1363 C C . HIS A 1 184 ? -2.648 9.597 4.433 1.00 97.75 184 HIS A C 1
ATOM 1365 O O . HIS A 1 184 ? -2.071 8.671 3.872 1.00 97.75 184 HIS A O 1
ATOM 1371 N N . ILE A 1 185 ? -2.765 10.803 3.874 1.00 97.88 185 ILE A N 1
ATOM 1372 C CA . ILE A 1 185 ? -2.168 11.146 2.575 1.00 97.88 185 ILE A CA 1
ATOM 1373 C C . ILE A 1 185 ? -1.208 12.300 2.782 1.00 97.88 185 ILE A C 1
ATOM 1375 O O . ILE A 1 185 ? -1.627 13.356 3.256 1.00 97.88 185 ILE A O 1
ATOM 1379 N N . ARG A 1 186 ? 0.060 12.123 2.419 1.00 95.94 186 ARG A N 1
ATOM 1380 C CA . ARG A 1 186 ? 1.089 13.131 2.663 1.00 95.94 186 ARG A CA 1
ATOM 1381 C C . ARG A 1 186 ? 2.111 13.213 1.539 1.00 95.94 186 ARG A C 1
ATOM 1383 O O . ARG A 1 186 ? 2.083 12.475 0.554 1.00 95.94 186 ARG A O 1
ATOM 1390 N N . ARG A 1 187 ? 3.055 14.144 1.721 1.00 96.25 187 ARG A N 1
ATOM 1391 C CA . ARG A 1 187 ? 4.298 14.242 0.946 1.00 96.25 187 ARG A CA 1
ATOM 1392 C C . ARG A 1 187 ? 4.046 14.300 -0.561 1.00 96.25 187 ARG A C 1
ATOM 1394 O O . ARG A 1 187 ? 4.816 13.750 -1.323 1.00 96.25 187 ARG A O 1
ATOM 1401 N N . GLY A 1 188 ? 2.982 14.958 -1.017 1.00 96.06 188 GLY A N 1
ATOM 1402 C CA . GLY A 1 188 ? 2.677 15.084 -2.450 1.00 96.06 188 GLY A CA 1
ATOM 1403 C C . GLY A 1 188 ? 2.046 13.840 -3.090 1.00 96.06 188 GLY A C 1
ATOM 1404 O O . GLY A 1 188 ? 1.870 13.820 -4.310 1.00 96.06 188 GLY A O 1
ATOM 1405 N N . SER A 1 189 ? 1.680 12.818 -2.304 1.00 98.19 189 SER A N 1
ATOM 1406 C CA . SER A 1 189 ? 0.863 11.702 -2.787 1.00 98.19 189 SER A CA 1
ATOM 1407 C C . SER A 1 189 ? -0.483 12.197 -3.319 1.00 98.19 189 SER A C 1
ATOM 1409 O O . SER A 1 189 ? -1.076 13.150 -2.800 1.00 98.19 189 SER A O 1
ATOM 1411 N N . ARG A 1 190 ? -0.953 11.512 -4.364 1.00 98.19 190 ARG A N 1
ATOM 1412 C CA . ARG A 1 190 ? -2.221 11.716 -5.069 1.00 98.19 190 ARG A CA 1
ATOM 1413 C C . ARG A 1 190 ? -3.128 10.485 -4.968 1.00 98.19 190 ARG A C 1
ATOM 1415 O O . ARG A 1 190 ? -3.913 10.217 -5.881 1.00 98.19 190 ARG A O 1
ATOM 1422 N N . LEU A 1 191 ? -2.989 9.699 -3.894 1.00 98.62 191 LEU A N 1
ATOM 1423 C CA . LEU A 1 191 ? -3.838 8.535 -3.624 1.00 98.62 191 LEU A CA 1
ATOM 1424 C C . LEU A 1 191 ? -5.312 8.883 -3.844 1.00 98.62 191 LEU A C 1
ATOM 1426 O O . LEU A 1 191 ? -5.842 9.817 -3.248 1.00 98.62 191 LEU A O 1
ATOM 1430 N N . SER A 1 192 ? -5.986 8.090 -4.670 1.00 98.75 192 SER A N 1
ATOM 1431 C CA . SER A 1 192 ? -7.424 8.213 -4.865 1.00 98.75 192 SER A CA 1
ATOM 1432 C C . SER A 1 192 ? -8.154 6.956 -4.411 1.00 98.75 192 SER A C 1
ATOM 1434 O O . SER A 1 192 ? -7.754 5.835 -4.739 1.00 98.75 192 SER A O 1
ATOM 1436 N N . VAL A 1 193 ? -9.254 7.141 -3.684 1.00 98.75 193 VAL A N 1
ATOM 1437 C CA . VAL A 1 193 ? -10.060 6.059 -3.116 1.00 98.75 193 VAL A CA 1
ATOM 1438 C C . VAL A 1 193 ? -11.518 6.204 -3.529 1.00 98.75 193 VAL A C 1
ATOM 1440 O O . VAL A 1 193 ? -12.128 7.259 -3.365 1.00 98.75 193 VAL A O 1
ATOM 1443 N N . TYR A 1 194 ? -12.095 5.108 -4.023 1.00 98.81 194 TYR A N 1
ATOM 1444 C CA . TYR A 1 194 ? -13.466 5.074 -4.525 1.00 98.81 194 TYR A CA 1
ATOM 1445 C C . TYR A 1 194 ? -14.285 3.942 -3.903 1.00 98.81 194 TYR A C 1
ATOM 1447 O O . TYR A 1 194 ? -13.772 2.843 -3.672 1.00 98.81 194 TYR A O 1
ATOM 1455 N N . ASN A 1 195 ? -15.588 4.162 -3.711 1.00 98.81 195 ASN A N 1
ATOM 1456 C CA . ASN A 1 195 ? -16.567 3.112 -3.381 1.00 98.81 195 ASN A CA 1
ATOM 1457 C C . ASN A 1 195 ? -16.161 2.236 -2.179 1.00 98.81 195 ASN A C 1
ATOM 1459 O O . ASN A 1 195 ? -16.267 1.010 -2.240 1.00 98.81 195 ASN A O 1
ATOM 1463 N N . SER A 1 196 ? -15.620 2.838 -1.119 1.00 98.81 196 SER A N 1
ATOM 1464 C CA . SER A 1 196 ? -15.027 2.095 0.001 1.00 98.81 196 SER A CA 1
ATOM 1465 C C . SER A 1 196 ? -15.608 2.510 1.352 1.00 98.81 196 SER A C 1
ATOM 1467 O O . SER A 1 196 ? -16.076 3.633 1.531 1.00 98.81 196 SER A O 1
ATOM 1469 N N . LEU A 1 197 ? -15.596 1.589 2.313 1.00 98.62 197 LEU A N 1
ATOM 1470 C CA . LEU A 1 197 ? -16.028 1.824 3.690 1.00 98.62 197 LEU A CA 1
ATOM 1471 C C . LEU A 1 197 ? -14.812 1.940 4.608 1.00 98.62 197 LEU A C 1
ATOM 1473 O O . LEU A 1 197 ? -13.957 1.061 4.619 1.00 98.62 197 LEU A O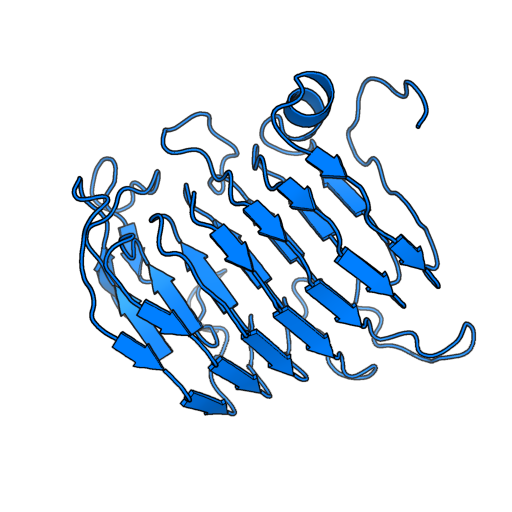 1
ATOM 1477 N N . PHE A 1 198 ? -14.804 2.973 5.437 1.00 98.50 198 PHE A N 1
ATOM 1478 C CA . PHE A 1 198 ? -13.868 3.188 6.528 1.00 98.50 198 PHE A CA 1
ATOM 1479 C C . PHE A 1 198 ? -14.664 3.294 7.818 1.00 98.50 198 PHE A C 1
ATOM 1481 O O . PHE A 1 198 ? -15.549 4.148 7.934 1.00 98.50 198 PHE A O 1
ATOM 1488 N N . ALA A 1 199 ? -14.370 2.438 8.794 1.00 97.69 199 ALA A N 1
ATOM 1489 C CA . ALA A 1 199 ? -15.108 2.436 10.047 1.00 97.69 199 ALA A CA 1
ATOM 1490 C C . ALA A 1 199 ? -14.208 2.273 11.268 1.00 97.69 199 ALA A C 1
ATOM 1492 O O . ALA A 1 199 ? -13.309 1.443 11.259 1.00 97.69 199 ALA A O 1
ATOM 1493 N N . GLY A 1 200 ? -14.493 3.017 12.337 1.00 97.50 200 GLY A N 1
ATOM 1494 C CA . GLY A 1 200 ? -13.933 2.747 13.662 1.00 97.50 200 GLY A CA 1
ATOM 1495 C C . GLY A 1 200 ? -12.480 3.185 13.876 1.00 97.50 200 GLY A C 1
ATOM 1496 O O . GLY A 1 200 ? -11.729 2.482 14.547 1.00 97.50 200 GLY A O 1
ATOM 1497 N N . TRP A 1 201 ? -12.073 4.337 13.344 1.00 97.69 201 TRP A N 1
ATOM 1498 C CA . TRP A 1 201 ? -10.739 4.923 13.542 1.00 97.69 201 TRP A CA 1
ATOM 1499 C C . TRP A 1 201 ? -10.782 6.201 14.390 1.00 97.69 201 TRP A C 1
ATOM 1501 O O . TRP A 1 201 ? -11.798 6.895 14.408 1.00 97.69 201 TRP A O 1
ATOM 1511 N N . PRO A 1 202 ? -9.696 6.572 15.091 1.00 96.50 202 PRO A N 1
ATOM 1512 C CA . PRO A 1 202 ? -9.653 7.851 15.800 1.00 96.50 202 PRO A CA 1
ATOM 1513 C C . PRO A 1 202 ? -9.868 9.048 14.861 1.00 96.50 202 PRO A C 1
ATOM 1515 O O . PRO A 1 202 ? -10.690 9.915 15.157 1.00 96.50 202 PRO A O 1
ATOM 1518 N N . VAL A 1 203 ? -9.190 9.064 13.712 1.00 96.69 203 VAL A N 1
ATOM 1519 C CA . VAL A 1 203 ? -9.362 10.051 12.638 1.00 96.69 203 VAL A CA 1
ATOM 1520 C C . VAL A 1 203 ? -9.781 9.335 11.353 1.00 96.69 203 VAL A C 1
ATOM 1522 O O . VAL A 1 203 ? -9.231 8.287 11.036 1.00 96.69 203 VAL A O 1
ATOM 1525 N N . GLY A 1 204 ? -10.749 9.872 10.610 1.00 97.19 204 GLY A N 1
ATOM 1526 C CA . GLY A 1 204 ? -11.149 9.330 9.309 1.00 97.19 204 GLY A CA 1
ATOM 1527 C C . GLY A 1 204 ? -10.114 9.623 8.223 1.00 97.19 204 GLY A C 1
ATOM 1528 O O . GLY A 1 204 ? -9.306 8.760 7.901 1.00 97.19 204 GLY A O 1
ATOM 1529 N N . LEU A 1 205 ? -10.133 10.835 7.673 1.00 96.81 205 LEU A N 1
ATOM 1530 C CA . LEU A 1 205 ? -9.216 11.285 6.619 1.00 96.81 205 LEU A CA 1
ATOM 1531 C C . LEU A 1 205 ? -8.313 12.418 7.124 1.00 96.81 205 LEU A C 1
ATOM 1533 O O . LEU A 1 205 ? -8.812 13.373 7.720 1.00 96.81 205 LEU A O 1
ATOM 1537 N N . ASP A 1 206 ? -7.014 12.322 6.848 1.00 95.50 206 ASP A N 1
ATOM 1538 C CA . ASP A 1 206 ? -6.013 13.370 7.068 1.00 95.50 206 ASP A CA 1
ATOM 1539 C C . ASP A 1 206 ? -5.205 13.580 5.777 1.00 95.50 206 ASP A C 1
ATOM 1541 O O . ASP A 1 206 ? -4.536 12.656 5.306 1.00 95.50 206 ASP A O 1
ATOM 1545 N N . ILE A 1 207 ? -5.299 14.780 5.193 1.00 95.12 207 ILE A N 1
ATOM 1546 C CA . ILE A 1 207 ? -4.481 15.202 4.045 1.00 95.12 207 ILE A CA 1
ATOM 1547 C C . ILE A 1 207 ? -3.432 16.178 4.576 1.00 95.12 207 ILE A C 1
ATOM 1549 O O . ILE A 1 207 ? -3.743 17.326 4.897 1.00 95.12 207 ILE A O 1
ATOM 1553 N N . ASP A 1 208 ? -2.200 15.701 4.687 1.00 93.00 208 ASP A N 1
ATOM 1554 C CA . ASP A 1 208 ? -1.094 16.390 5.339 1.00 93.00 208 ASP A CA 1
ATOM 1555 C C . ASP A 1 208 ? -0.301 17.246 4.338 1.00 93.00 208 ASP A C 1
ATOM 1557 O O . ASP A 1 208 ? 0.234 16.759 3.336 1.00 93.00 208 ASP A O 1
ATOM 1561 N N . GLY A 1 209 ? -0.218 18.546 4.632 1.00 91.88 209 GLY A N 1
ATOM 1562 C CA . GLY A 1 209 ? 0.553 19.539 3.881 1.00 91.88 209 GLY A CA 1
ATOM 1563 C C . GLY A 1 209 ? 1.924 19.888 4.456 1.00 91.88 209 GLY A C 1
ATOM 1564 O O . GLY A 1 209 ? 2.536 20.849 3.993 1.00 91.88 209 GLY A O 1
ATOM 1565 N N . GLN A 1 210 ? 2.416 19.187 5.482 1.00 92.19 210 GLN A N 1
ATOM 1566 C CA . GLN A 1 210 ? 3.690 19.509 6.132 1.00 92.19 210 GLN A CA 1
ATOM 1567 C C . GLN A 1 210 ? 4.875 19.428 5.156 1.00 92.19 210 GLN A C 1
ATOM 1569 O O . GLN A 1 210 ? 5.825 20.209 5.258 1.00 92.19 210 GLN A O 1
ATOM 1574 N N . LYS A 1 211 ? 4.820 18.481 4.216 1.00 93.38 211 LYS A N 1
ATOM 1575 C CA . LYS A 1 211 ? 5.761 18.319 3.103 1.00 93.38 211 LYS A CA 1
ATOM 1576 C C . LYS A 1 211 ? 4.994 18.007 1.821 1.00 93.38 211 LYS A C 1
ATOM 1578 O O . LYS A 1 211 ? 3.968 17.333 1.865 1.00 93.38 211 LYS A O 1
ATOM 1583 N N . GLY A 1 212 ? 5.546 18.421 0.682 1.00 94.00 212 GLY A N 1
ATOM 1584 C CA . GLY A 1 212 ? 4.889 18.279 -0.616 1.00 94.00 212 GLY A CA 1
ATOM 1585 C C . GLY A 1 212 ? 3.610 19.109 -0.712 1.00 94.00 212 GLY A C 1
ATOM 1586 O O . GLY A 1 212 ? 3.463 20.122 -0.029 1.00 94.00 212 GLY A O 1
ATOM 1587 N N . ASP A 1 213 ? 2.701 18.702 -1.594 1.00 94.38 213 ASP A N 1
ATOM 1588 C CA . ASP A 1 213 ? 1.545 19.509 -1.988 1.00 94.38 213 ASP A CA 1
ATOM 1589 C C . ASP A 1 213 ? 0.224 18.720 -2.068 1.00 94.38 213 ASP A C 1
ATOM 1591 O O . ASP A 1 213 ? -0.707 19.166 -2.735 1.00 94.38 213 ASP A O 1
ATOM 1595 N N . SER A 1 214 ? 0.094 17.590 -1.357 1.00 94.94 214 SER A N 1
ATOM 1596 C CA . SER A 1 214 ? -1.133 16.763 -1.334 1.00 94.94 214 SER A CA 1
ATOM 1597 C C . SER A 1 214 ? -2.430 17.570 -1.118 1.00 94.94 214 SER A C 1
ATOM 1599 O O . SER A 1 214 ? -3.374 17.367 -1.885 1.00 94.94 214 SER A O 1
ATOM 1601 N N . PRO A 1 215 ? -2.489 18.551 -0.187 1.00 93.50 215 PRO A N 1
ATOM 1602 C CA . PRO A 1 215 ? -3.574 19.535 -0.102 1.00 93.50 215 PRO A CA 1
ATOM 1603 C C . PRO A 1 215 ? -3.992 20.186 -1.420 1.00 93.50 215 PRO A C 1
ATOM 1605 O O . PRO A 1 215 ? -5.170 20.232 -1.768 1.00 93.50 215 PRO A O 1
ATOM 1608 N N . PHE A 1 216 ? -3.014 20.704 -2.161 1.00 93.19 216 PHE A N 1
ATOM 1609 C CA . PHE A 1 216 ? -3.246 21.388 -3.423 1.00 93.19 216 PHE A CA 1
ATOM 1610 C C . PHE A 1 216 ? -3.719 20.404 -4.495 1.00 93.19 216 PHE A C 1
ATOM 1612 O O . PHE A 1 216 ? -4.590 20.748 -5.291 1.00 93.19 216 PHE A O 1
ATOM 1619 N N . GLN A 1 217 ? -3.208 19.168 -4.486 1.00 95.00 217 GLN A N 1
ATOM 1620 C CA . GLN A 1 217 ? -3.625 18.119 -5.420 1.00 95.00 217 GLN A CA 1
ATOM 1621 C C . GLN A 1 217 ? -5.095 17.708 -5.227 1.00 95.00 217 GLN A C 1
ATOM 1623 O O . GLN A 1 217 ? -5.759 17.352 -6.202 1.00 95.00 217 GLN A O 1
ATOM 1628 N N . ALA A 1 218 ? -5.641 17.827 -4.011 1.00 92.81 218 ALA A N 1
ATOM 1629 C CA . ALA A 1 218 ? -7.077 17.664 -3.779 1.00 92.81 218 ALA A CA 1
ATOM 1630 C C . ALA A 1 218 ? -7.886 18.766 -4.491 1.00 92.81 218 ALA A C 1
ATOM 1632 O O . ALA A 1 218 ? -8.793 18.466 -5.266 1.00 92.81 218 ALA A O 1
ATOM 1633 N N . THR A 1 219 ? -7.504 20.038 -4.321 1.00 91.31 219 THR A N 1
ATOM 1634 C CA . THR A 1 219 ? -8.152 21.183 -4.995 1.00 91.31 219 THR A CA 1
ATOM 1635 C C . THR A 1 219 ? -7.974 21.151 -6.517 1.00 91.31 219 THR A C 1
ATOM 1637 O O . THR A 1 219 ? -8.857 21.579 -7.259 1.00 91.31 219 THR A O 1
ATOM 1640 N N . ALA A 1 220 ? -6.845 20.626 -6.997 1.00 95.19 220 ALA A N 1
ATOM 1641 C CA . ALA A 1 220 ? -6.541 20.466 -8.418 1.00 95.19 220 ALA A CA 1
ATOM 1642 C C . ALA A 1 220 ? -7.249 19.266 -9.073 1.00 95.19 220 ALA A C 1
ATOM 1644 O O . ALA A 1 220 ? -7.109 19.071 -10.278 1.00 95.19 220 ALA A O 1
ATOM 1645 N N . ASN A 1 221 ? -8.027 18.493 -8.308 1.00 94.69 221 ASN A N 1
ATOM 1646 C CA . ASN A 1 221 ? -8.745 17.308 -8.771 1.00 94.69 221 ASN A CA 1
ATOM 1647 C C . ASN A 1 221 ? -7.837 16.137 -9.211 1.00 94.69 221 ASN A C 1
ATOM 1649 O O . ASN A 1 221 ? -8.194 15.351 -10.089 1.00 94.69 221 ASN A O 1
ATOM 1653 N N . GLU A 1 222 ? -6.660 16.023 -8.596 1.00 96.50 222 GLU A N 1
ATOM 1654 C CA . GLU A 1 222 ? -5.653 14.983 -8.859 1.00 96.50 222 GLU A CA 1
ATOM 1655 C C . GLU A 1 222 ? -5.623 13.901 -7.758 1.00 96.50 222 GLU A C 1
ATOM 1657 O O . GLU A 1 222 ? -5.212 12.773 -8.010 1.00 96.50 222 GLU A O 1
ATOM 1662 N N . LEU A 1 223 ? -6.099 14.229 -6.552 1.00 94.69 223 LEU A N 1
ATOM 1663 C CA . LEU A 1 223 ? -6.341 13.333 -5.412 1.00 94.69 223 LEU A CA 1
ATOM 1664 C C . LEU A 1 223 ? -7.847 13.326 -5.139 1.00 94.69 223 LEU A C 1
ATOM 1666 O O . LEU A 1 223 ? -8.414 14.399 -4.936 1.00 94.69 223 LEU A O 1
ATOM 1670 N N . GLN A 1 224 ? -8.507 12.163 -5.132 1.00 97.06 224 GLN A N 1
ATOM 1671 C CA . GLN A 1 224 ? -9.967 12.069 -4.978 1.00 97.06 224 GLN A CA 1
ATOM 1672 C C . GLN A 1 224 ? -10.394 11.009 -3.956 1.00 97.06 224 GLN A C 1
ATOM 1674 O O . GLN A 1 224 ? -9.976 9.857 -4.039 1.00 97.06 224 GLN A O 1
ATOM 1679 N N . ILE A 1 225 ? -11.291 11.378 -3.037 1.00 96.69 225 ILE A N 1
ATOM 1680 C CA . ILE A 1 225 ? -11.958 10.454 -2.107 1.00 96.69 225 ILE A CA 1
ATOM 1681 C C . ILE A 1 225 ? -13.460 10.519 -2.378 1.00 96.69 225 ILE A C 1
ATOM 1683 O O . ILE A 1 225 ? -14.164 11.387 -1.863 1.00 96.69 225 ILE A O 1
ATOM 1687 N N . GLU A 1 226 ? -13.963 9.610 -3.210 1.00 97.50 226 GLU A N 1
ATOM 1688 C CA . GLU A 1 226 ? -15.330 9.680 -3.731 1.00 97.50 226 GLU A CA 1
ATOM 1689 C C . GLU A 1 226 ? -16.145 8.429 -3.410 1.00 97.50 226 GLU A C 1
ATOM 1691 O O . GLU A 1 226 ? -15.644 7.302 -3.400 1.00 97.50 226 GLU A O 1
ATOM 1696 N N . ASN A 1 227 ? -17.447 8.616 -3.180 1.00 98.12 227 ASN A N 1
ATOM 1697 C CA . ASN A 1 227 ? -18.388 7.530 -2.878 1.00 98.12 227 ASN A CA 1
ATOM 1698 C C . ASN A 1 227 ? -17.917 6.631 -1.718 1.00 98.12 227 ASN A C 1
ATOM 1700 O O . ASN A 1 227 ? -18.203 5.432 -1.687 1.00 98.12 227 ASN A O 1
ATOM 1704 N N . CYS A 1 228 ? -17.169 7.209 -0.777 1.00 98.12 228 CYS A N 1
ATOM 1705 C CA . CYS A 1 228 ? -16.677 6.520 0.402 1.00 98.12 228 CYS A CA 1
ATOM 1706 C C . CYS A 1 228 ? -17.570 6.804 1.612 1.00 98.12 228 CYS A C 1
ATOM 1708 O O . CYS A 1 228 ? -18.130 7.890 1.760 1.00 98.12 228 CYS A O 1
ATOM 1710 N N . VAL A 1 229 ? -17.685 5.819 2.498 1.00 97.69 229 VAL A N 1
ATOM 1711 C CA . VAL A 1 229 ? -18.378 5.956 3.782 1.00 97.69 229 VAL A CA 1
ATOM 1712 C C . VAL A 1 229 ? -17.333 6.037 4.885 1.00 97.69 229 VAL A C 1
ATOM 1714 O O . VAL A 1 229 ? -16.518 5.131 5.017 1.00 97.69 229 VAL A O 1
ATOM 1717 N N . VAL A 1 230 ? -17.385 7.094 5.695 1.00 96.00 230 VAL A N 1
ATOM 1718 C CA . VAL A 1 230 ? -16.563 7.274 6.901 1.00 96.00 230 VAL A CA 1
ATOM 1719 C C . VAL A 1 230 ? -17.500 7.217 8.107 1.00 96.00 230 VAL A C 1
ATOM 1721 O O . VAL A 1 230 ? -18.385 8.062 8.241 1.00 96.00 230 VAL A O 1
ATOM 1724 N N . ALA A 1 231 ? -17.363 6.196 8.956 1.00 95.56 231 ALA A N 1
ATOM 1725 C CA . ALA A 1 231 ? -18.317 5.920 10.032 1.00 95.56 231 ALA A CA 1
ATOM 1726 C C . ALA A 1 231 ? -17.645 5.568 11.366 1.00 95.56 231 ALA A C 1
ATOM 1728 O O . ALA A 1 231 ? -16.618 4.903 11.417 1.00 95.56 231 ALA A O 1
ATOM 1729 N N . GLY A 1 232 ? -18.262 5.971 12.479 1.00 94.88 232 GLY A N 1
ATOM 1730 C CA . GLY A 1 232 ? -17.785 5.593 13.814 1.00 94.88 232 GLY A CA 1
ATOM 1731 C C . GLY A 1 232 ? -16.392 6.128 14.161 1.00 94.88 232 GLY A C 1
ATOM 1732 O O . GLY A 1 232 ? -15.706 5.510 14.971 1.00 94.88 232 GLY A O 1
ATOM 1733 N N . MET A 1 233 ? -15.979 7.240 13.543 1.00 94.75 233 MET A N 1
ATOM 1734 C CA . MET A 1 233 ? -14.724 7.907 13.878 1.00 94.75 233 MET A CA 1
ATOM 1735 C C . MET A 1 233 ? -14.889 8.793 15.114 1.00 94.75 233 MET A C 1
ATOM 1737 O O . MET A 1 233 ? -15.981 9.311 15.359 1.00 94.75 233 MET A O 1
ATOM 1741 N N . THR A 1 234 ? -13.808 9.032 15.861 1.00 94.31 234 THR A N 1
ATOM 1742 C CA . THR A 1 234 ? -13.811 10.104 16.878 1.00 94.31 234 THR A CA 1
ATOM 1743 C C . THR A 1 234 ? -13.824 11.474 16.198 1.00 94.31 234 THR A C 1
ATOM 1745 O O . THR A 1 234 ? -14.589 12.356 16.587 1.00 94.31 234 THR A O 1
ATOM 1748 N N . THR A 1 235 ? -13.024 11.620 15.140 1.00 93.75 235 THR A N 1
ATOM 1749 C CA . THR A 1 235 ? -12.957 12.797 14.271 1.00 93.75 235 THR A CA 1
ATOM 1750 C C . THR A 1 235 ? -13.046 12.343 12.817 1.00 93.75 235 THR A C 1
ATOM 1752 O O . THR A 1 235 ? -12.255 11.515 12.381 1.00 93.75 235 THR A O 1
ATOM 1755 N N . ASN A 1 236 ? -13.984 12.878 12.032 1.00 91.12 236 ASN A N 1
ATOM 1756 C CA . ASN A 1 236 ? -14.145 12.435 10.639 1.00 91.12 236 ASN A CA 1
ATOM 1757 C C . ASN A 1 236 ? -13.015 12.923 9.720 1.00 91.12 236 ASN A C 1
ATOM 1759 O O . ASN A 1 236 ? -12.538 12.153 8.892 1.00 91.12 236 ASN A O 1
ATOM 1763 N N . PHE A 1 237 ? -12.582 14.175 9.879 1.00 89.50 237 PHE A N 1
ATOM 1764 C CA . PHE A 1 237 ? -11.607 14.818 8.997 1.00 89.50 237 PHE A CA 1
ATOM 1765 C C . PHE A 1 237 ? -10.597 15.630 9.810 1.00 89.50 237 PHE A C 1
ATOM 1767 O O . PHE A 1 237 ? -10.970 16.302 10.775 1.00 89.50 237 PHE A O 1
ATOM 1774 N N . SER A 1 238 ? -9.335 15.576 9.401 1.00 82.62 238 SER A N 1
ATOM 1775 C CA . SER A 1 238 ? -8.238 16.411 9.877 1.00 82.62 238 SER A CA 1
ATOM 1776 C C . SER A 1 238 ? -7.616 17.135 8.685 1.00 82.62 238 SER A C 1
ATOM 1778 O O . SER A 1 238 ? -7.528 16.596 7.586 1.00 82.62 238 SER A O 1
ATOM 1780 N N . THR A 1 239 ? -7.237 18.390 8.905 1.00 64.44 239 THR A N 1
ATOM 1781 C CA . THR A 1 239 ? -6.701 19.288 7.873 1.00 64.44 239 THR A CA 1
ATOM 1782 C C . THR A 1 239 ? -5.423 19.959 8.360 1.00 64.44 239 THR A C 1
ATOM 1784 O O . THR A 1 239 ? -5.237 21.167 8.170 1.00 64.44 239 THR A O 1
ATOM 1787 N N . ALA A 1 240 ? -4.574 19.221 9.079 1.00 59.94 240 ALA A N 1
ATOM 1788 C CA . ALA A 1 240 ? -3.302 19.763 9.529 1.00 59.94 240 ALA A CA 1
ATOM 1789 C C . ALA A 1 240 ? -2.543 20.308 8.303 1.00 59.94 240 ALA A C 1
ATOM 1791 O O . ALA A 1 240 ? -2.313 19.596 7.332 1.00 59.94 240 ALA A O 1
ATOM 1792 N N . TYR A 1 241 ? -2.206 21.600 8.338 1.00 61.53 241 TYR A N 1
ATOM 1793 C CA . TYR A 1 241 ? -1.457 22.301 7.284 1.00 61.53 241 TYR A CA 1
ATOM 1794 C C . TYR A 1 241 ? -2.204 22.617 5.969 1.00 61.53 241 TYR A C 1
ATOM 1796 O O . TYR A 1 241 ? -1.564 23.038 5.007 1.00 61.53 241 TYR A O 1
ATOM 1804 N N . MET A 1 242 ? -3.541 22.548 5.923 1.00 55.34 242 MET A N 1
ATOM 1805 C CA . MET A 1 242 ? -4.312 23.190 4.841 1.00 55.34 242 MET A CA 1
ATOM 1806 C C . MET A 1 242 ? -4.327 24.716 5.065 1.00 55.34 242 MET A C 1
ATOM 1808 O O . MET A 1 242 ? -4.882 25.188 6.058 1.00 55.34 242 MET A O 1
ATOM 1812 N N . THR A 1 243 ? -3.711 25.506 4.177 1.00 46.59 243 THR A N 1
ATOM 1813 C CA . THR A 1 243 ? -3.684 26.981 4.308 1.00 46.59 243 THR A CA 1
ATOM 1814 C C . THR A 1 243 ? -4.998 27.656 3.923 1.00 46.59 243 THR A C 1
ATOM 1816 O O . THR A 1 243 ? -5.235 28.776 4.365 1.00 46.59 243 THR A O 1
ATOM 1819 N N . ASP A 1 244 ? -5.860 26.967 3.175 1.00 43.94 244 ASP A N 1
ATOM 1820 C CA . ASP A 1 244 ? -7.196 27.439 2.821 1.00 43.94 244 ASP A CA 1
ATOM 1821 C C . ASP A 1 244 ? -8.241 26.501 3.422 1.00 43.94 244 ASP A C 1
ATOM 1823 O O . ASP A 1 244 ? -8.556 25.437 2.893 1.00 43.94 244 ASP A O 1
ATOM 1827 N N . ALA A 1 245 ? -8.777 26.920 4.567 1.00 38.75 245 ALA A N 1
ATOM 1828 C CA . ALA A 1 245 ? -9.978 26.360 5.169 1.00 38.75 245 ALA A CA 1
ATOM 1829 C C . ALA A 1 245 ? -11.231 26.770 4.368 1.00 38.75 245 ALA A C 1
ATOM 1831 O O . ALA A 1 245 ? -12.163 27.358 4.919 1.00 38.75 245 ALA A O 1
ATOM 1832 N N . GLU A 1 246 ? -11.259 26.491 3.065 1.00 35.84 246 GLU A N 1
ATOM 1833 C CA . GLU A 1 246 ? -12.524 26.426 2.336 1.00 35.84 246 GLU A CA 1
ATOM 1834 C C . GLU A 1 246 ? -13.162 25.083 2.705 1.00 35.84 246 GLU A C 1
ATOM 1836 O O . GLU A 1 246 ? -12.658 24.004 2.399 1.00 35.84 246 GLU A O 1
ATOM 1841 N N . ALA A 1 247 ? -14.209 25.203 3.515 1.00 35.34 247 ALA A N 1
ATOM 1842 C CA . ALA A 1 247 ? -14.950 24.139 4.162 1.00 35.34 247 ALA A CA 1
ATOM 1843 C C . ALA A 1 247 ? -15.399 23.027 3.198 1.00 35.34 247 ALA A C 1
ATOM 1845 O O . ALA A 1 247 ? -15.990 23.304 2.155 1.00 35.34 247 ALA A O 1
ATOM 1846 N N . TRP A 1 248 ? -15.178 21.783 3.627 1.00 37.38 248 TRP A N 1
ATOM 1847 C CA . TRP A 1 248 ? -15.921 20.607 3.172 1.00 37.38 248 TRP A CA 1
ATOM 1848 C C . TRP A 1 248 ? -17.294 20.579 3.851 1.00 37.38 248 TRP A C 1
ATOM 1850 O O . TRP A 1 248 ? -17.328 20.701 5.101 1.00 37.38 248 TRP A O 1
#

Radius of gyration: 16.7 Å; chains: 1; bounding box: 40×45×43 Å

pLDDT: mean 93.99, std 10.76, range [35.34, 98.94]